Protein AF-A0A935LR48-F1 (afdb_monomer)

Foldseek 3Di:
DDWDQPPADPDDDDDDAQSSQWTKDKDKDKDKDFDDDPPDPCCVQPVDHPVRNRVVRMWMKMKMKIKIKTWGQDPPVRFKIKMKIKMKMKMWIQWWWDWDADPVVQAIDIDIDGHIDIAIWMKIKMKMKGKDKDKAADDDDPDGIDIDIDIDMDMDMDIDRPVPVQWDWDQGGPVRDTDTDGRDDDPPPHPYPPGPPDD

Solvent-accessible surface area (backbone atoms only — not comparable to full-atom values): 11683 Å² total; per-residue (Å²): 129,61,71,44,40,88,64,42,64,94,79,77,87,78,82,84,55,52,69,35,41,34,33,42,35,55,45,77,48,76,50,75,46,68,60,82,68,85,90,60,61,38,44,82,76,70,75,31,51,65,67,57,48,46,64,74,58,46,42,47,38,36,42,40,36,38,44,34,41,33,52,44,67,51,41,85,91,64,43,34,35,44,34,46,34,38,36,44,30,38,39,37,28,45,44,32,46,45,77,50,76,39,82,92,72,58,43,60,48,73,44,82,44,77,47,87,43,78,46,52,43,48,37,38,36,40,35,40,39,36,67,49,78,48,74,50,69,46,88,90,52,98,57,62,64,51,76,50,77,47,68,59,72,49,77,49,76,49,67,67,81,70,49,65,86,43,50,43,79,40,60,72,45,84,88,65,48,67,46,80,43,70,28,75,60,69,82,84,60,73,68,69,82,81,72,80,79,83,126

pLDDT: mean 85.52, std 11.2, range [35.03, 97.75]

Structure (mmCIF, N/CA/C/O backbone):
data_AF-A0A935LR48-F1
#
_entry.id   AF-A0A935LR48-F1
#
loop_
_atom_site.group_PDB
_atom_site.id
_atom_site.type_symbol
_atom_site.label_atom_id
_atom_site.label_alt_id
_atom_site.label_comp_id
_atom_site.label_asym_id
_atom_site.label_entity_id
_atom_site.label_seq_id
_atom_site.pdbx_PDB_ins_code
_atom_site.Cartn_x
_atom_site.Cartn_y
_atom_site.Cartn_z
_atom_site.occupancy
_atom_site.B_iso_or_equiv
_atom_site.auth_seq_id
_atom_site.auth_comp_id
_atom_site.auth_asym_id
_atom_site.auth_atom_id
_atom_site.pdbx_PDB_model_num
ATOM 1 N N . MET A 1 1 ? 9.706 -1.745 10.072 1.00 59.06 1 MET A N 1
ATOM 2 C CA . MET A 1 1 ? 8.310 -1.277 10.206 1.00 59.06 1 MET A CA 1
ATOM 3 C C . MET A 1 1 ? 8.196 -0.506 11.500 1.00 59.06 1 MET A C 1
ATOM 5 O O . MET A 1 1 ? 8.445 -1.101 12.538 1.00 59.06 1 MET A O 1
ATOM 9 N N . ASN A 1 2 ? 7.883 0.787 11.453 1.00 81.81 2 ASN A N 1
ATOM 10 C CA . ASN A 1 2 ? 7.587 1.551 12.661 1.00 81.81 2 ASN A CA 1
ATOM 11 C C . ASN A 1 2 ? 6.239 2.249 12.463 1.00 81.81 2 ASN A C 1
ATOM 13 O O . ASN A 1 2 ? 6.052 2.937 11.459 1.00 81.81 2 ASN A O 1
ATOM 17 N N . THR A 1 3 ? 5.294 2.007 13.369 1.00 91.56 3 THR A N 1
ATOM 18 C CA . THR A 1 3 ? 3.980 2.658 13.362 1.00 91.56 3 THR A CA 1
ATOM 19 C C . THR A 1 3 ? 4.051 3.859 14.287 1.00 91.56 3 THR A C 1
ATOM 21 O O . THR A 1 3 ? 4.427 3.729 15.450 1.00 91.56 3 THR A O 1
ATOM 24 N N . ILE A 1 4 ? 3.687 5.026 13.774 1.00 93.81 4 ILE A N 1
ATOM 25 C CA . ILE A 1 4 ? 3.664 6.280 14.517 1.00 93.81 4 ILE A CA 1
ATOM 26 C C . ILE A 1 4 ? 2.227 6.547 14.957 1.00 93.81 4 ILE A C 1
ATOM 28 O O . ILE A 1 4 ? 1.295 6.404 14.168 1.00 93.81 4 ILE A O 1
ATOM 32 N N . TYR A 1 5 ? 2.057 6.966 16.209 1.00 94.75 5 TYR A N 1
ATOM 33 C CA . TYR A 1 5 ? 0.779 7.413 16.757 1.00 94.75 5 TYR A CA 1
ATOM 34 C C . TYR A 1 5 ? 0.832 8.932 16.951 1.00 94.75 5 TYR A C 1
ATOM 36 O O . TYR A 1 5 ? 1.202 9.392 18.031 1.00 94.75 5 TYR A O 1
ATOM 44 N N . PRO A 1 6 ? 0.529 9.739 15.916 1.00 92.31 6 PRO A N 1
ATOM 45 C CA . PRO A 1 6 ? 0.842 11.171 15.896 1.00 92.31 6 PRO A CA 1
ATOM 46 C C . PRO A 1 6 ? 0.156 11.975 17.004 1.00 92.31 6 PRO A C 1
ATOM 48 O O . PRO A 1 6 ? 0.660 13.019 17.405 1.00 92.31 6 PRO A O 1
ATOM 51 N N . PHE A 1 7 ? -0.979 11.494 17.512 1.00 93.50 7 PHE A N 1
ATOM 52 C CA . PHE A 1 7 ? -1.726 12.161 18.576 1.00 93.50 7 PHE A CA 1
ATOM 53 C C . PHE A 1 7 ? -1.488 11.551 19.959 1.00 93.50 7 PHE A C 1
ATOM 55 O O . PHE A 1 7 ? -1.992 12.078 20.950 1.00 93.50 7 PHE A O 1
ATOM 62 N N . GLN A 1 8 ? -0.745 10.444 20.053 1.00 92.00 8 GLN A N 1
ATOM 63 C CA . GLN A 1 8 ? -0.457 9.822 21.335 1.00 92.00 8 GLN A CA 1
ATOM 64 C C . GLN A 1 8 ? 0.562 10.664 22.104 1.00 92.00 8 GLN A C 1
ATOM 66 O O . GLN A 1 8 ? 1.673 10.917 21.640 1.00 92.00 8 GLN A O 1
ATOM 71 N N . LYS A 1 9 ? 0.194 11.068 23.320 1.00 90.50 9 LYS A N 1
ATOM 72 C CA . LYS A 1 9 ? 1.107 11.766 24.227 1.00 90.50 9 LYS A CA 1
ATOM 73 C C . LYS A 1 9 ? 2.262 10.852 24.642 1.00 90.50 9 LYS A C 1
ATOM 75 O O . LYS A 1 9 ? 2.060 9.655 24.851 1.00 90.50 9 LYS A O 1
ATOM 80 N N . LYS A 1 10 ? 3.453 11.438 24.804 1.00 86.25 10 LYS A N 1
ATOM 81 C CA . LYS A 1 10 ? 4.656 10.737 25.286 1.00 86.25 10 LYS A CA 1
ATOM 82 C C . LYS A 1 10 ? 4.467 10.217 26.713 1.00 86.25 10 LYS A C 1
ATOM 84 O O . LYS A 1 10 ? 4.704 9.046 26.968 1.00 86.25 10 LYS A O 1
ATOM 89 N N . GLU A 1 11 ? 3.947 11.080 27.583 1.00 84.38 11 GLU A N 1
ATOM 90 C CA . GLU A 1 11 ? 3.506 10.743 28.934 1.00 84.38 11 GLU A CA 1
ATOM 91 C C . GLU A 1 11 ? 1.976 10.806 28.964 1.00 84.38 11 GLU A C 1
ATOM 93 O O . GLU A 1 11 ? 1.374 11.831 28.626 1.00 84.38 11 GLU A O 1
ATOM 98 N N . SER A 1 12 ? 1.330 9.697 29.316 1.00 80.81 12 SER A N 1
ATOM 99 C CA . SER A 1 12 ? -0.129 9.597 29.373 1.00 80.81 12 SER A CA 1
ATOM 100 C C . SER A 1 12 ? -0.555 9.294 30.804 1.00 80.81 12 SER A C 1
ATOM 102 O O . SER A 1 12 ? -0.125 8.302 31.385 1.00 80.81 12 SER A O 1
ATOM 104 N N . VAL A 1 13 ? -1.406 10.155 31.366 1.00 77.94 13 VAL A N 1
ATOM 105 C CA . VAL A 1 13 ? -2.093 9.918 32.639 1.00 77.94 13 VAL A CA 1
ATOM 106 C C . VAL A 1 13 ? -3.577 9.742 32.325 1.00 77.94 13 VAL A C 1
ATOM 108 O O . VAL A 1 13 ? -4.193 10.634 31.739 1.00 77.94 13 VAL A O 1
ATOM 111 N N . GLY A 1 14 ? -4.145 8.592 32.694 1.00 82.38 14 GLY A N 1
ATOM 112 C CA . GLY A 1 14 ? -5.547 8.244 32.436 1.00 82.38 14 GLY A CA 1
ATOM 113 C C . GLY A 1 14 ? -5.766 7.362 31.200 1.00 82.38 14 GLY A C 1
ATOM 114 O O . GLY A 1 14 ? -4.835 6.766 30.660 1.00 82.38 14 GLY A O 1
ATOM 115 N N . SER A 1 15 ? -7.025 7.227 30.774 1.00 82.56 15 SER A N 1
ATOM 116 C CA . SER A 1 15 ? -7.391 6.426 29.603 1.00 82.56 15 SER A CA 1
ATOM 117 C C . SER A 1 15 ? -7.050 7.150 28.298 1.00 82.56 15 SER A C 1
ATOM 119 O O . SER A 1 15 ? -7.291 8.349 28.143 1.00 82.56 15 SER A O 1
ATOM 121 N N . LYS A 1 16 ? -6.502 6.403 27.334 1.00 85.31 16 LYS A N 1
ATOM 122 C CA . LYS A 1 16 ? -6.211 6.925 25.996 1.00 85.31 16 LYS A CA 1
ATOM 123 C C . LYS A 1 16 ? -7.500 7.307 25.280 1.00 85.31 16 LYS A C 1
ATOM 125 O O . LYS A 1 16 ? -8.483 6.564 25.310 1.00 85.31 16 LYS A O 1
ATOM 130 N N . LYS A 1 17 ? -7.483 8.447 24.597 1.00 90.00 17 LYS A N 1
ATOM 131 C CA . LYS A 1 17 ? -8.603 8.864 23.743 1.00 90.00 17 LYS A CA 1
ATOM 132 C C . LYS A 1 17 ? -8.534 8.127 22.407 1.00 90.00 17 LYS A C 1
ATOM 134 O O . LYS A 1 17 ? -7.457 7.762 21.949 1.00 90.00 17 LYS A O 1
ATOM 139 N N . TRP A 1 18 ? -9.681 7.942 21.755 1.00 88.12 18 TRP A N 1
ATOM 140 C CA . TRP A 1 18 ? -9.776 7.158 20.516 1.00 88.12 18 TRP A CA 1
ATOM 141 C C . TRP A 1 18 ? -8.820 7.655 19.419 1.00 88.12 18 TRP A C 1
ATOM 143 O O . TRP A 1 18 ? -8.167 6.854 18.761 1.00 88.12 18 TRP A O 1
ATOM 153 N N . TYR A 1 19 ? -8.660 8.973 19.271 1.00 90.50 19 TYR A N 1
ATOM 154 C CA . TYR A 1 19 ? -7.771 9.562 18.268 1.00 90.50 19 TYR A CA 1
ATOM 155 C C . TYR A 1 19 ? -6.280 9.348 18.581 1.00 90.50 19 TYR A C 1
ATOM 157 O O . TYR A 1 19 ? -5.454 9.381 17.676 1.00 90.50 19 TYR A O 1
ATOM 165 N N . GLU A 1 20 ? -5.919 9.079 19.839 1.00 92.00 20 GLU A N 1
ATOM 166 C CA . GLU A 1 20 ? -4.546 8.743 20.245 1.00 92.00 20 GLU A CA 1
ATOM 167 C C . GLU A 1 20 ? -4.162 7.316 19.817 1.00 92.00 20 GLU A C 1
ATOM 169 O O . GLU A 1 20 ? -2.992 6.953 19.869 1.00 92.00 20 GLU A O 1
ATOM 174 N N . GLN A 1 21 ? -5.134 6.512 19.368 1.00 91.88 21 GLN A N 1
ATOM 175 C CA . GLN A 1 21 ? -4.929 5.166 18.824 1.00 91.88 21 GLN A CA 1
ATOM 176 C C . GLN A 1 21 ? -4.889 5.138 17.289 1.00 91.88 21 GLN A C 1
ATOM 178 O O . GLN A 1 21 ? -4.898 4.060 16.694 1.00 91.88 21 GLN A O 1
ATOM 183 N N . LEU A 1 22 ? -4.855 6.306 16.640 1.00 95.00 22 LEU A N 1
ATOM 184 C CA . LEU A 1 22 ? -4.629 6.407 15.204 1.00 95.00 22 LEU A CA 1
ATOM 185 C C . LEU A 1 22 ? -3.166 6.064 14.916 1.00 95.00 22 LEU A C 1
ATOM 187 O O . LEU A 1 22 ? -2.269 6.816 15.282 1.00 95.00 22 LEU A O 1
ATOM 191 N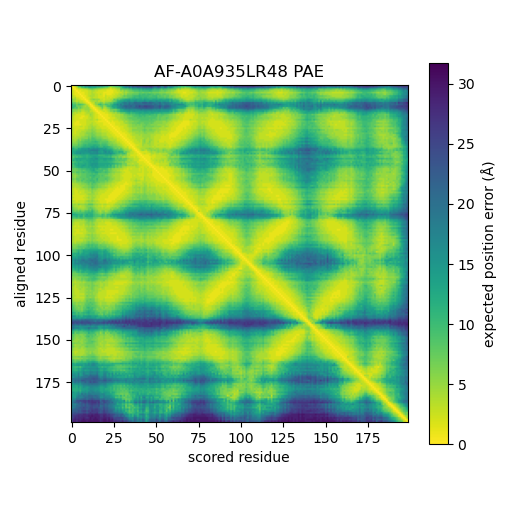 N . GLY A 1 23 ? -2.932 4.917 14.291 1.00 96.00 23 GLY A N 1
ATOM 192 C CA . GLY A 1 23 ? -1.616 4.455 13.872 1.00 96.00 23 GLY A CA 1
ATOM 193 C C . GLY A 1 23 ? -1.387 4.730 12.391 1.00 96.00 23 GLY A C 1
ATOM 194 O O . GLY A 1 23 ? -2.233 4.401 11.560 1.00 96.00 23 GLY A O 1
ATOM 195 N N . ILE A 1 24 ? -0.231 5.299 12.064 1.00 96.44 24 ILE A N 1
ATOM 196 C CA . ILE A 1 24 ? 0.244 5.516 10.696 1.00 96.44 24 ILE A CA 1
ATOM 197 C C . ILE A 1 24 ? 1.564 4.771 10.539 1.00 96.44 24 ILE A C 1
ATOM 199 O O . ILE A 1 24 ? 2.545 5.071 11.217 1.00 96.44 24 ILE A O 1
ATOM 203 N N . GLY A 1 25 ? 1.589 3.782 9.656 1.00 96.06 25 GLY A N 1
ATOM 204 C CA . GLY A 1 25 ? 2.807 3.082 9.274 1.00 96.06 25 GLY A CA 1
ATOM 205 C C . GLY A 1 25 ? 3.354 3.582 7.943 1.00 96.06 25 GLY A C 1
ATOM 206 O O . GLY A 1 25 ? 2.643 4.176 7.135 1.00 96.06 25 GLY A O 1
ATOM 207 N N . TYR A 1 26 ? 4.617 3.261 7.684 1.00 95.81 26 TYR A N 1
ATOM 208 C CA . TYR A 1 26 ? 5.210 3.346 6.355 1.00 95.81 26 TYR A CA 1
ATOM 209 C C . TYR A 1 26 ? 6.057 2.104 6.081 1.00 95.81 26 TYR A C 1
ATOM 211 O O . TYR A 1 26 ? 6.866 1.683 6.913 1.00 95.81 26 TYR A O 1
ATOM 219 N N . ASN A 1 27 ? 5.860 1.530 4.899 1.00 94.88 27 ASN A N 1
ATOM 220 C CA . ASN A 1 27 ? 6.595 0.390 4.376 1.00 94.88 27 ASN A CA 1
ATOM 221 C C . ASN A 1 27 ? 7.159 0.764 3.015 1.00 94.88 27 ASN A C 1
ATOM 223 O O . ASN A 1 27 ? 6.396 1.034 2.091 1.00 94.88 27 ASN A O 1
ATOM 227 N N . 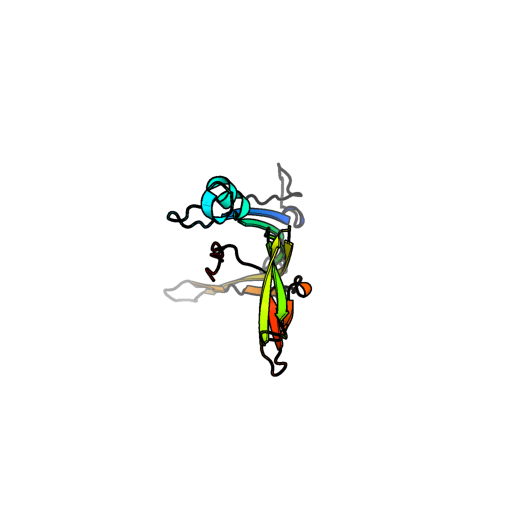GLY A 1 28 ? 8.481 0.772 2.902 1.00 95.38 28 GLY A N 1
ATOM 228 C CA . GLY A 1 28 ? 9.189 0.993 1.651 1.00 95.38 28 GLY A CA 1
ATOM 229 C C . GLY A 1 28 ? 10.074 -0.205 1.330 1.00 95.38 28 GLY A C 1
ATOM 230 O O . GLY A 1 28 ? 10.705 -0.753 2.232 1.00 95.38 28 GLY A O 1
ATOM 231 N N . SER A 1 29 ? 10.152 -0.591 0.062 1.00 95.31 29 SER A N 1
ATOM 232 C CA . SER A 1 29 ? 11.148 -1.544 -0.433 1.00 95.31 29 SER A CA 1
ATOM 233 C C . SER A 1 29 ? 11.650 -1.102 -1.798 1.00 95.31 29 SER A C 1
ATOM 235 O O . SER A 1 29 ? 10.834 -0.753 -2.645 1.00 95.31 29 SER A O 1
ATOM 237 N N . LEU A 1 30 ? 12.959 -1.170 -2.022 1.00 95.00 30 LEU A N 1
ATOM 238 C CA . LEU A 1 30 ? 13.591 -0.945 -3.320 1.00 95.00 30 LEU A CA 1
ATOM 239 C C . LEU A 1 30 ? 14.193 -2.270 -3.792 1.00 95.00 30 LEU A C 1
ATOM 241 O O . LEU A 1 30 ? 14.910 -2.914 -3.026 1.00 95.00 30 LEU A O 1
ATOM 245 N N . GLN A 1 31 ? 13.915 -2.674 -5.026 1.00 93.00 31 GLN A N 1
ATOM 246 C CA . GLN A 1 31 ? 14.536 -3.843 -5.645 1.00 93.00 31 GLN A CA 1
ATOM 247 C C . GLN A 1 31 ? 15.211 -3.426 -6.940 1.00 93.00 31 GLN A C 1
ATOM 249 O O . GLN A 1 31 ? 14.675 -2.621 -7.697 1.00 93.00 31 GLN A O 1
ATOM 254 N N . ASN A 1 32 ? 16.368 -4.018 -7.201 1.00 91.81 32 ASN A N 1
ATOM 255 C CA . ASN A 1 32 ? 17.108 -3.841 -8.438 1.00 91.81 32 ASN A CA 1
ATOM 256 C C . ASN A 1 32 ? 17.378 -5.213 -9.054 1.00 91.81 32 ASN A C 1
ATOM 258 O O . ASN A 1 32 ? 17.645 -6.169 -8.327 1.00 91.81 32 ASN A O 1
ATOM 262 N N . SER A 1 33 ? 17.323 -5.305 -10.377 1.00 89.56 33 SER A N 1
ATOM 263 C CA . SER A 1 33 ? 17.583 -6.534 -11.123 1.00 89.56 33 SER A CA 1
ATOM 264 C C . SER A 1 33 ? 18.339 -6.224 -12.404 1.00 89.56 33 SER A C 1
ATOM 266 O O . SER A 1 33 ? 18.106 -5.203 -13.045 1.00 89.56 33 SER A O 1
ATOM 268 N N . THR A 1 34 ? 19.237 -7.114 -12.797 1.00 88.00 34 THR A N 1
ATOM 269 C CA . THR A 1 34 ? 19.934 -7.055 -14.079 1.00 88.00 34 THR A CA 1
ATOM 270 C C . THR A 1 34 ? 20.082 -8.471 -14.618 1.00 88.00 34 THR A C 1
ATOM 272 O O . THR A 1 34 ? 20.056 -9.446 -13.865 1.00 88.00 34 THR A O 1
ATOM 275 N N . SER A 1 35 ? 20.191 -8.605 -15.931 1.00 84.25 35 SER A N 1
ATOM 276 C CA . SER A 1 35 ? 20.411 -9.885 -16.596 1.00 84.25 35 SER A CA 1
ATOM 277 C C . SER A 1 35 ? 21.416 -9.671 -17.712 1.00 84.25 35 SER A C 1
ATOM 279 O O . SER A 1 35 ? 21.291 -8.726 -18.486 1.00 84.25 35 SER A O 1
ATOM 281 N N . PHE A 1 36 ? 22.418 -10.539 -17.777 1.00 83.94 36 PHE A N 1
ATOM 282 C CA . PHE A 1 36 ? 23.428 -10.533 -18.824 1.00 83.94 36 PHE A CA 1
ATOM 283 C C . PHE A 1 36 ? 23.879 -11.971 -19.091 1.00 83.94 36 PHE A C 1
ATOM 285 O O . PHE A 1 36 ? 23.837 -12.828 -18.211 1.00 83.94 36 PHE A O 1
ATOM 292 N N . VAL A 1 37 ? 24.294 -12.230 -20.323 1.00 84.94 37 VAL A N 1
ATOM 293 C CA . VAL A 1 37 ? 24.935 -13.478 -20.747 1.00 84.94 37 VAL A CA 1
ATOM 294 C C . VAL A 1 37 ? 26.449 -13.302 -20.661 1.00 84.94 37 VAL A C 1
ATOM 296 O O . VAL A 1 37 ? 26.985 -12.367 -21.255 1.00 84.94 37 VAL A O 1
ATOM 299 N N . ASP A 1 38 ? 27.129 -14.192 -19.944 1.00 81.88 38 ASP A N 1
ATOM 300 C CA . ASP A 1 38 ? 28.576 -14.107 -19.687 1.00 81.88 38 ASP A CA 1
ATOM 301 C C . ASP A 1 38 ? 29.424 -14.333 -20.956 1.00 81.88 38 ASP A C 1
ATOM 303 O O . ASP A 1 38 ? 30.417 -13.657 -21.198 1.00 81.88 38 ASP A O 1
ATOM 307 N N . THR A 1 39 ? 28.976 -15.220 -21.850 1.00 84.19 39 THR A N 1
ATOM 308 C CA . THR A 1 39 ? 29.712 -15.585 -23.077 1.00 84.19 39 THR A CA 1
ATOM 309 C C . THR A 1 39 ? 29.680 -14.506 -24.173 1.00 84.19 39 THR A C 1
ATOM 311 O O . THR A 1 39 ? 30.399 -14.615 -25.165 1.00 84.19 39 THR A O 1
ATOM 314 N N . LEU A 1 40 ? 28.849 -13.464 -24.049 1.00 83.38 40 LEU A N 1
ATOM 315 C CA . LEU A 1 40 ? 28.700 -12.450 -25.098 1.00 83.38 40 LEU A CA 1
ATOM 316 C C . LEU A 1 40 ? 29.779 -11.365 -25.021 1.00 83.38 40 LEU A C 1
ATOM 318 O O . LEU A 1 40 ? 29.989 -10.725 -23.992 1.00 83.38 40 LEU A O 1
ATOM 322 N N . ASN A 1 41 ? 30.393 -11.062 -26.167 1.00 84.75 41 ASN A N 1
ATOM 323 C CA . ASN A 1 41 ? 31.272 -9.905 -26.303 1.00 84.75 41 ASN A CA 1
ATOM 324 C C . ASN A 1 41 ? 30.455 -8.636 -26.601 1.00 84.75 41 ASN A C 1
ATOM 326 O O . ASN A 1 41 ? 30.313 -8.216 -27.752 1.00 84.75 41 ASN A O 1
ATOM 330 N N . TYR A 1 42 ? 29.935 -8.001 -25.549 1.00 83.12 42 TYR A N 1
ATOM 331 C CA . TYR A 1 42 ? 29.117 -6.784 -25.654 1.00 83.12 42 TYR A CA 1
ATOM 332 C C . TYR A 1 42 ? 29.813 -5.634 -26.386 1.00 83.12 42 TYR A C 1
ATOM 334 O O . TYR A 1 42 ? 29.150 -4.854 -27.073 1.00 83.12 42 TYR A O 1
ATOM 342 N N . LYS A 1 43 ? 31.146 -5.544 -26.290 1.00 85.94 43 LYS A N 1
ATOM 343 C CA . LYS A 1 43 ? 31.912 -4.495 -26.971 1.00 85.94 43 LYS A CA 1
ATOM 344 C C . LYS A 1 43 ? 31.885 -4.700 -28.479 1.00 85.94 43 LYS A C 1
ATOM 346 O O . LYS A 1 43 ? 31.716 -3.733 -29.210 1.00 85.94 43 LYS A O 1
ATOM 351 N N . SER A 1 44 ? 32.009 -5.948 -28.925 1.00 85.56 44 SER A N 1
ATOM 352 C CA . SER A 1 44 ? 31.943 -6.297 -30.343 1.00 85.56 44 SER A CA 1
ATOM 353 C C . SER A 1 44 ? 30.534 -6.159 -30.921 1.00 85.56 44 SER A C 1
ATOM 355 O O . SER A 1 44 ? 30.402 -5.752 -32.068 1.00 85.56 44 SER A O 1
ATOM 357 N N . ILE A 1 45 ? 29.495 -6.511 -30.157 1.00 82.88 45 ILE A N 1
ATOM 358 C CA . ILE A 1 45 ? 28.110 -6.566 -30.660 1.00 82.88 45 ILE A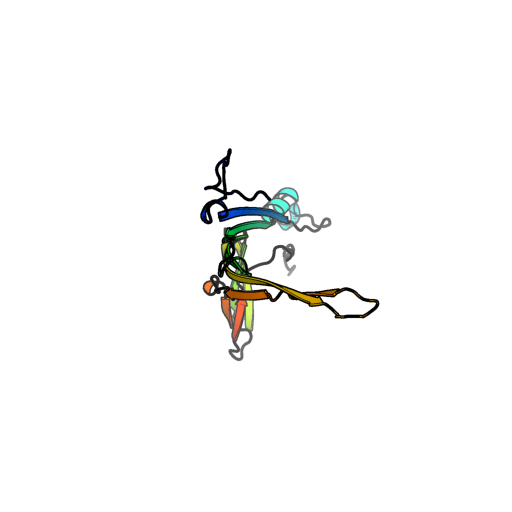 CA 1
ATOM 359 C C . ILE A 1 45 ? 27.422 -5.197 -30.570 1.00 82.88 45 ILE A C 1
ATOM 361 O O . ILE A 1 45 ? 26.745 -4.777 -31.501 1.00 82.88 45 ILE A O 1
ATOM 365 N N . TYR A 1 46 ? 27.600 -4.491 -29.452 1.00 81.94 46 TYR A N 1
ATOM 366 C CA . TYR A 1 46 ? 26.859 -3.264 -29.136 1.00 81.94 46 TYR A CA 1
ATOM 367 C C . TYR A 1 46 ? 27.746 -2.018 -29.046 1.00 81.94 46 TYR A C 1
ATOM 369 O O . TYR A 1 46 ? 27.242 -0.938 -28.739 1.00 81.94 46 TYR A O 1
ATOM 377 N N . GLY A 1 47 ? 29.065 -2.147 -29.231 1.00 86.25 47 GLY A N 1
ATOM 378 C CA . GLY A 1 47 ? 30.010 -1.042 -29.026 1.00 86.25 47 GLY A CA 1
ATOM 379 C C . GLY A 1 47 ? 30.140 -0.602 -27.562 1.00 86.25 47 GLY A C 1
ATOM 380 O O . GLY A 1 47 ? 30.691 0.461 -27.285 1.00 86.25 47 GLY A O 1
ATOM 381 N N . LYS A 1 48 ? 29.628 -1.395 -26.609 1.00 85.25 48 LYS A N 1
ATOM 382 C CA . LYS A 1 48 ? 29.548 -1.060 -25.178 1.00 85.25 48 LYS A CA 1
ATOM 383 C C . LYS A 1 48 ? 30.303 -2.076 -24.333 1.00 85.25 48 LYS A C 1
ATOM 385 O O . LYS A 1 48 ? 30.269 -3.267 -24.617 1.00 85.25 48 LYS A O 1
ATOM 390 N N . SER A 1 49 ? 30.970 -1.633 -23.268 1.00 89.06 49 SER A N 1
ATOM 391 C CA . SER A 1 49 ? 31.541 -2.574 -22.297 1.00 89.06 49 SER A CA 1
ATOM 392 C C . SER A 1 49 ? 30.431 -3.374 -21.605 1.00 89.06 49 SER A C 1
ATOM 394 O O . SER A 1 49 ? 29.290 -2.915 -21.513 1.00 89.06 49 SER A O 1
ATOM 396 N N . THR A 1 50 ? 30.766 -4.549 -21.068 1.00 86.56 50 THR A N 1
ATOM 397 C CA . THR A 1 50 ? 29.830 -5.368 -20.280 1.00 86.56 50 THR A CA 1
ATOM 398 C C . THR A 1 50 ? 29.210 -4.565 -19.134 1.00 86.56 50 THR A C 1
ATOM 400 O O . THR A 1 50 ? 28.003 -4.613 -18.929 1.00 86.56 50 TH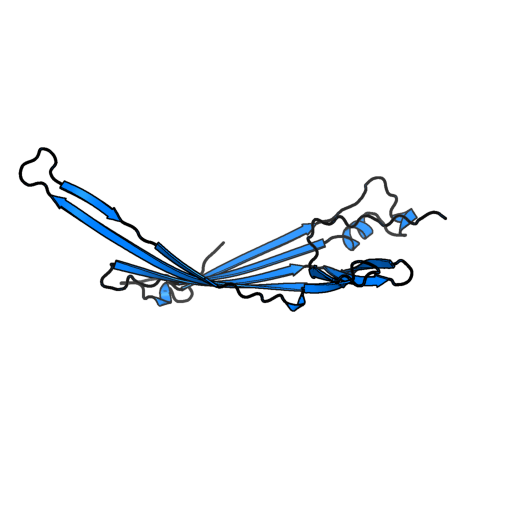R A O 1
ATOM 403 N N . PHE A 1 51 ? 30.007 -3.744 -18.441 1.00 88.44 51 PHE A N 1
ATOM 404 C CA . PHE A 1 51 ? 29.513 -2.865 -17.379 1.00 88.44 51 PHE A CA 1
ATOM 405 C C . PHE A 1 51 ? 28.492 -1.838 -17.889 1.00 88.44 51 PHE A C 1
ATOM 407 O O . PHE A 1 51 ? 27.434 -1.678 -17.287 1.00 88.44 51 PHE A O 1
ATOM 414 N N . GLN A 1 52 ? 28.767 -1.185 -19.024 1.00 88.38 52 GLN A N 1
ATOM 415 C CA . GLN A 1 52 ? 27.830 -0.224 -19.608 1.00 88.38 52 GLN A CA 1
ATOM 416 C C . GLN A 1 52 ? 26.514 -0.903 -20.010 1.00 88.38 52 GLN A C 1
ATOM 418 O O . GLN A 1 52 ? 25.446 -0.340 -19.794 1.00 88.38 52 GLN A O 1
ATOM 423 N N . HIS A 1 53 ? 26.578 -2.130 -20.538 1.00 86.62 53 HIS A N 1
ATOM 424 C CA . HIS A 1 53 ? 25.382 -2.916 -20.831 1.00 86.62 53 HIS A CA 1
ATOM 425 C C . HIS A 1 53 ? 24.584 -3.234 -19.560 1.00 86.62 53 HIS A C 1
ATOM 427 O O . HIS A 1 53 ? 23.385 -2.984 -19.537 1.00 86.62 53 HIS A O 1
ATOM 433 N N . ILE A 1 54 ? 25.246 -3.706 -18.497 1.00 88.56 54 ILE A N 1
ATOM 434 C CA . ILE A 1 54 ? 24.611 -4.018 -17.206 1.00 88.56 54 ILE A CA 1
ATOM 435 C C . ILE A 1 54 ? 23.881 -2.797 -16.640 1.00 88.56 54 ILE A C 1
ATOM 437 O O . ILE A 1 54 ? 22.742 -2.924 -16.199 1.00 88.56 54 ILE A O 1
ATOM 441 N N . VAL A 1 55 ? 24.510 -1.618 -16.669 1.00 88.75 55 VAL A N 1
ATOM 442 C CA . VAL A 1 55 ? 23.897 -0.368 -16.189 1.00 88.75 55 VAL A CA 1
ATOM 443 C C . VAL A 1 55 ? 22.726 0.057 -17.084 1.00 88.75 55 VAL A C 1
ATOM 445 O O . VAL A 1 55 ? 21.682 0.463 -16.578 1.00 88.75 55 VAL A O 1
ATOM 448 N N . ASP A 1 56 ? 22.846 -0.086 -18.407 1.00 85.88 56 ASP A N 1
ATOM 449 C CA . ASP A 1 56 ? 21.794 0.288 -19.361 1.00 85.88 56 ASP A CA 1
ATOM 450 C C . ASP A 1 56 ? 20.562 -0.645 -19.315 1.00 85.88 56 ASP A C 1
ATOM 452 O O . ASP A 1 56 ? 19.451 -0.223 -19.691 1.00 85.88 56 ASP A O 1
ATOM 456 N N . THR A 1 57 ? 20.750 -1.906 -18.904 1.00 86.00 57 THR A N 1
ATOM 457 C CA . THR A 1 57 ? 19.705 -2.941 -18.788 1.00 86.00 57 THR A CA 1
ATOM 458 C C . THR A 1 57 ? 19.217 -3.176 -17.361 1.00 86.00 57 THR A C 1
ATOM 460 O O . THR A 1 57 ? 18.191 -3.835 -17.196 1.00 86.00 57 THR A O 1
ATOM 463 N N . MET A 1 58 ? 19.875 -2.600 -16.349 1.00 88.69 58 MET A N 1
ATOM 464 C CA . MET A 1 58 ? 19.412 -2.617 -14.962 1.00 88.69 58 MET A CA 1
ATOM 465 C C . MET A 1 58 ? 17.972 -2.091 -14.872 1.00 88.69 58 MET A C 1
ATOM 467 O O . MET A 1 58 ? 17.617 -1.081 -15.484 1.00 88.69 58 MET A O 1
ATOM 471 N N . GLN A 1 59 ? 17.146 -2.818 -14.128 1.00 90.50 59 GLN A N 1
ATOM 472 C CA . GLN A 1 59 ? 15.749 -2.514 -13.834 1.00 90.50 59 GLN A CA 1
ATOM 473 C C . GLN A 1 59 ? 15.608 -2.256 -12.339 1.00 90.50 59 GLN A C 1
ATOM 475 O O . GLN A 1 59 ? 16.279 -2.910 -11.533 1.00 90.50 59 GLN A O 1
ATOM 480 N N . TRP A 1 60 ? 14.707 -1.353 -11.957 1.00 91.44 60 TRP A N 1
ATOM 481 C CA . TRP A 1 60 ? 14.437 -1.075 -10.548 1.00 91.44 60 TRP A CA 1
ATOM 482 C C . TRP A 1 60 ? 12.946 -0.901 -10.264 1.00 91.44 60 TRP A C 1
ATOM 484 O O . TRP A 1 60 ? 12.183 -0.390 -11.086 1.00 91.44 60 TRP A O 1
ATOM 494 N N . ASN A 1 61 ? 12.523 -1.340 -9.076 1.00 93.25 61 ASN A N 1
ATOM 495 C CA . ASN A 1 61 ? 11.210 -1.037 -8.518 1.00 93.25 61 ASN A CA 1
ATOM 496 C C . ASN A 1 61 ? 11.354 -0.413 -7.139 1.00 93.25 61 ASN A C 1
ATOM 498 O O . ASN A 1 61 ? 12.260 -0.762 -6.385 1.00 93.25 61 ASN A O 1
ATOM 502 N N . ALA A 1 62 ? 10.424 0.469 -6.795 1.00 95.12 62 ALA A N 1
ATOM 503 C CA . ALA A 1 62 ? 10.212 0.900 -5.425 1.00 95.12 62 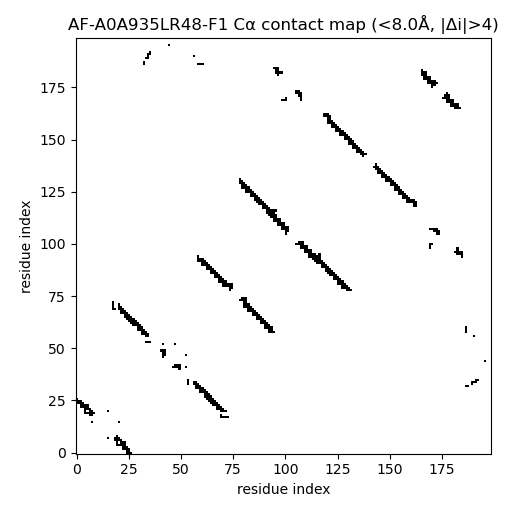ALA A CA 1
ATOM 504 C C . ALA A 1 62 ? 8.741 0.695 -5.056 1.00 95.12 62 ALA A C 1
ATOM 506 O O . ALA A 1 62 ? 7.852 1.203 -5.729 1.00 95.12 62 ALA A O 1
ATOM 507 N N . SER A 1 63 ? 8.468 -0.055 -3.994 1.00 95.50 63 SER A N 1
ATOM 508 C CA . SER A 1 63 ? 7.122 -0.221 -3.443 1.00 95.50 63 SER A CA 1
ATOM 509 C C . SER A 1 63 ? 7.007 0.583 -2.159 1.00 95.50 63 SER A C 1
ATOM 511 O O . SER A 1 63 ? 7.810 0.418 -1.243 1.00 95.50 63 SER A O 1
ATOM 513 N N . HIS A 1 64 ? 5.978 1.416 -2.083 1.00 96.06 64 HIS A N 1
ATOM 514 C CA . HIS A 1 64 ? 5.621 2.251 -0.946 1.00 96.06 64 HIS A CA 1
ATOM 515 C C . HIS A 1 64 ? 4.230 1.851 -0.457 1.00 96.06 64 HIS A C 1
ATOM 517 O O . HIS A 1 64 ? 3.324 1.657 -1.262 1.00 96.06 64 HIS A O 1
ATOM 523 N N . ASN A 1 65 ? 4.025 1.757 0.851 1.00 96.81 65 ASN A N 1
ATOM 524 C CA . ASN A 1 65 ? 2.717 1.502 1.440 1.00 96.81 65 ASN A CA 1
ATOM 525 C C . ASN A 1 65 ? 2.571 2.234 2.775 1.00 96.81 65 ASN A C 1
ATOM 527 O O . ASN A 1 65 ? 3.391 2.063 3.677 1.00 96.81 65 ASN A O 1
ATOM 531 N N . ILE A 1 66 ? 1.501 3.011 2.898 1.00 97.00 66 ILE A N 1
ATOM 532 C CA . ILE A 1 66 ? 1.138 3.809 4.066 1.00 97.00 66 ILE A CA 1
ATOM 533 C C . ILE A 1 66 ? -0.161 3.222 4.636 1.00 97.00 66 ILE A C 1
ATOM 535 O O . ILE A 1 66 ? -1.254 3.610 4.210 1.00 97.00 66 ILE A O 1
ATOM 539 N N . PRO A 1 67 ? -0.078 2.227 5.537 1.00 96.56 67 PRO A N 1
ATOM 540 C CA . PRO A 1 67 ? -1.238 1.754 6.273 1.00 96.56 67 PRO A CA 1
ATOM 541 C C . PRO A 1 67 ? -1.600 2.743 7.386 1.00 96.56 67 PRO A C 1
ATOM 543 O O . PRO A 1 67 ? -0.755 3.136 8.189 1.00 96.56 67 PRO A O 1
ATOM 546 N N . ILE A 1 68 ? -2.874 3.100 7.454 1.00 96.88 68 ILE A N 1
ATOM 547 C CA . ILE A 1 68 ? -3.491 3.887 8.514 1.00 96.88 68 ILE A CA 1
ATOM 548 C C . ILE A 1 68 ? -4.532 2.994 9.179 1.00 96.88 68 ILE A C 1
ATOM 550 O O . ILE A 1 68 ? -5.429 2.463 8.526 1.00 96.88 68 ILE A O 1
ATOM 554 N N . SER A 1 69 ? -4.423 2.820 10.487 1.00 94.94 69 SER A N 1
ATOM 555 C CA . SER A 1 69 ? -5.342 1.992 11.264 1.00 94.94 69 SER A CA 1
ATOM 556 C C . SER A 1 69 ? -5.780 2.735 12.508 1.00 94.94 69 SER A C 1
ATOM 558 O O . SER A 1 69 ? -4.962 3.373 13.165 1.00 94.94 69 SER A O 1
ATOM 560 N N . LEU A 1 70 ? -7.048 2.608 12.867 1.00 94.38 70 LEU A N 1
ATOM 561 C CA . LEU A 1 70 ? -7.594 3.175 14.087 1.00 94.38 70 LEU A CA 1
ATOM 562 C C . LEU A 1 70 ? -8.259 2.053 14.878 1.00 94.38 70 LEU A C 1
ATOM 564 O O . LEU A 1 70 ? -9.080 1.322 14.336 1.00 94.38 70 LEU A O 1
ATOM 568 N N . SER A 1 71 ? -7.911 1.919 16.154 1.00 87.69 71 SER A N 1
ATOM 569 C CA . SER A 1 71 ? -8.621 1.031 17.077 1.00 87.69 71 SER A CA 1
ATOM 570 C C . SER A 1 71 ? -9.522 1.890 17.946 1.00 87.69 71 SER A C 1
ATOM 572 O O . SER A 1 71 ? -9.018 2.630 18.787 1.00 87.69 71 SER A O 1
ATOM 574 N N . LEU A 1 72 ? -10.838 1.822 17.747 1.00 90.38 72 LEU A N 1
ATOM 575 C CA . LEU A 1 72 ? -11.762 2.567 18.595 1.00 90.38 72 LEU A CA 1
ATOM 576 C C . LEU A 1 72 ? -11.928 1.859 19.949 1.00 90.38 72 LEU A C 1
ATOM 578 O O . LEU A 1 72 ? -11.873 0.624 20.010 1.00 90.38 72 LEU A O 1
ATOM 582 N N . PRO A 1 73 ? -12.165 2.616 21.036 1.00 86.25 73 PRO A N 1
ATOM 583 C CA . PRO A 1 73 ? -12.603 2.043 22.296 1.00 86.25 73 PRO A CA 1
ATOM 584 C C . PRO A 1 73 ? -13.835 1.153 22.088 1.00 86.25 73 PRO A C 1
ATOM 586 O O . PRO A 1 73 ? -14.662 1.455 21.221 1.00 86.25 73 PRO A O 1
ATOM 589 N N . PRO A 1 74 ? -13.987 0.082 22.883 1.00 86.88 74 PRO A N 1
ATOM 590 C CA . PRO A 1 74 ? -15.170 -0.757 22.817 1.00 86.88 74 PRO A CA 1
ATOM 591 C C . PRO A 1 74 ? -16.460 0.066 22.966 1.00 86.88 74 PRO A C 1
ATOM 593 O O . PRO A 1 74 ? -16.639 0.794 23.943 1.00 86.88 74 PRO A O 1
ATOM 596 N N . ILE A 1 75 ? -17.370 -0.069 22.009 1.00 84.56 75 ILE A N 1
ATOM 597 C CA . ILE A 1 75 ? -18.722 0.489 22.057 1.00 84.56 75 ILE A CA 1
ATOM 598 C C . ILE A 1 75 ? -19.695 -0.540 22.652 1.00 84.56 75 ILE A C 1
ATOM 600 O O . ILE A 1 75 ? -19.322 -1.685 22.926 1.00 84.56 75 ILE A O 1
ATOM 604 N N . LEU A 1 76 ? -20.951 -0.131 22.872 1.00 82.00 76 LEU A N 1
ATOM 605 C CA . LEU A 1 76 ? -22.004 -0.985 23.443 1.00 82.00 76 LEU A CA 1
ATOM 606 C C . LEU A 1 76 ? -21.597 -1.592 24.801 1.00 82.00 76 LEU A C 1
ATOM 608 O O . LEU A 1 76 ? -21.701 -2.795 25.023 1.00 82.00 76 LEU A O 1
ATOM 612 N N . GLY A 1 77 ? -21.077 -0.751 25.701 1.00 79.69 77 GLY A N 1
ATOM 613 C CA . GLY A 1 77 ? -20.751 -1.151 27.073 1.00 79.69 77 GLY A CA 1
ATOM 614 C C . GLY A 1 77 ? -19.561 -2.107 27.203 1.00 79.69 77 GLY A C 1
ATOM 615 O O . GLY A 1 77 ? -19.513 -2.877 28.156 1.00 79.69 77 GLY A O 1
ATOM 616 N N . GLY A 1 78 ? -18.612 -2.090 26.261 1.00 79.31 78 GLY A N 1
ATOM 617 C CA . GLY A 1 78 ? -17.444 -2.979 26.305 1.00 79.31 78 GLY A CA 1
ATOM 618 C C . GLY A 1 78 ? -17.533 -4.188 25.377 1.00 79.31 78 GLY A C 1
ATOM 619 O O . GLY A 1 78 ? -16.556 -4.921 25.240 1.00 79.31 78 GLY A O 1
ATOM 620 N N . ALA A 1 79 ? -18.687 -4.406 24.744 1.00 83.62 79 ALA A N 1
ATOM 621 C CA . ALA A 1 79 ? -18.956 -5.636 24.017 1.00 83.62 79 ALA A CA 1
ATOM 622 C C . ALA A 1 79 ? -18.352 -5.655 22.611 1.00 83.62 79 ALA A C 1
ATOM 624 O O . ALA A 1 79 ? -17.945 -6.723 22.160 1.00 83.62 79 ALA A O 1
ATOM 625 N N . VAL A 1 80 ? -18.301 -4.521 21.903 1.00 89.75 80 VAL A N 1
ATOM 626 C CA . VAL A 1 80 ? -17.933 -4.493 20.478 1.00 89.75 80 VAL A CA 1
ATOM 627 C C . VAL A 1 80 ? -16.772 -3.544 20.239 1.00 89.75 80 VAL A C 1
ATOM 629 O O . VAL A 1 80 ? -16.863 -2.363 20.548 1.00 89.75 80 VAL A O 1
ATOM 632 N N . THR A 1 81 ? -15.694 -4.033 19.637 1.00 92.00 81 THR A N 1
ATOM 633 C CA . THR A 1 81 ? -14.607 -3.196 19.125 1.00 92.00 81 THR A CA 1
ATOM 634 C C . THR A 1 81 ? -14.790 -2.954 17.639 1.00 92.00 81 THR A C 1
ATOM 636 O O . THR A 1 81 ? -15.183 -3.853 16.892 1.00 92.00 81 THR A O 1
ATOM 639 N N . VAL A 1 82 ? -14.506 -1.723 17.221 1.00 94.12 82 VAL A N 1
ATOM 640 C CA . VAL A 1 82 ? -14.591 -1.292 15.827 1.00 94.12 82 VAL A CA 1
ATOM 641 C C . VAL A 1 82 ? -13.233 -0.757 15.410 1.00 94.12 82 VAL A C 1
ATOM 643 O O . VAL A 1 82 ? -12.701 0.147 16.055 1.00 94.12 82 VAL A O 1
ATOM 646 N N . SER A 1 83 ? -12.686 -1.290 14.324 1.00 95.44 83 SER A N 1
ATOM 647 C CA . SER A 1 83 ? -11.366 -0.890 13.842 1.00 95.44 83 SER A CA 1
ATOM 648 C C . SER A 1 83 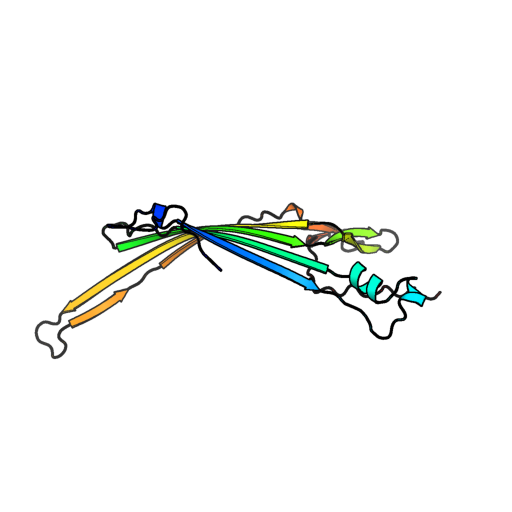? -11.408 -0.592 12.345 1.00 95.44 83 SER A C 1
ATOM 650 O O . SER A 1 83 ? -11.321 -1.524 11.532 1.00 95.44 83 SER A O 1
ATOM 652 N N . PRO A 1 84 ? -11.596 0.686 11.957 1.00 96.88 84 PRO A N 1
ATOM 653 C CA . PRO A 1 84 ? -11.427 1.114 10.579 1.00 96.88 84 PRO A CA 1
ATOM 654 C C . PRO A 1 84 ? -9.946 1.165 10.191 1.00 96.88 84 PRO A C 1
ATOM 656 O O . PRO A 1 84 ? -9.054 1.415 11.005 1.00 96.88 84 PRO A O 1
ATOM 659 N N . SER A 1 85 ? -9.689 0.951 8.909 1.00 97.12 85 SER A N 1
ATOM 660 C CA . SER A 1 85 ? -8.359 0.989 8.318 1.00 97.12 85 SER A CA 1
ATOM 661 C C . SER A 1 85 ? -8.418 1.503 6.886 1.00 97.12 85 SER A C 1
ATOM 663 O O . SER A 1 85 ? -9.398 1.294 6.173 1.00 97.12 85 SER A O 1
ATOM 665 N N . VAL A 1 86 ? -7.360 2.183 6.466 1.00 97.69 86 VAL A N 1
ATOM 666 C CA . VAL A 1 86 ? -7.126 2.595 5.084 1.00 97.69 86 VAL A CA 1
ATOM 667 C C . VAL A 1 86 ? -5.669 2.306 4.769 1.00 97.69 86 VAL A C 1
ATOM 669 O O . VAL A 1 86 ? -4.795 2.554 5.588 1.00 97.69 86 VAL A O 1
ATOM 672 N N . SER A 1 87 ? -5.376 1.792 3.587 1.00 97.38 87 SER A N 1
ATOM 673 C CA . SER A 1 87 ? -4.005 1.633 3.110 1.00 97.38 87 SER A CA 1
ATOM 674 C C . SER A 1 87 ? -3.889 2.256 1.732 1.00 97.38 87 SER A C 1
ATOM 676 O O . SER A 1 87 ? -4.716 1.995 0.858 1.00 97.38 87 SER A O 1
ATOM 678 N N . TYR A 1 88 ? -2.863 3.087 1.557 1.00 97.19 88 TYR A N 1
ATOM 679 C CA . TYR A 1 88 ? -2.490 3.663 0.272 1.00 97.19 88 TYR A CA 1
ATOM 680 C C . TYR A 1 88 ? -1.077 3.221 -0.093 1.00 97.19 88 TYR A C 1
ATOM 682 O O . TYR A 1 88 ? -0.138 3.420 0.677 1.00 97.19 88 TYR A O 1
ATOM 690 N N . GLY A 1 89 ? -0.924 2.617 -1.266 1.00 96.75 89 GLY A N 1
ATOM 691 C CA . GLY A 1 89 ? 0.347 2.119 -1.764 1.00 96.75 89 GLY A CA 1
ATOM 692 C C . GLY A 1 89 ? 0.665 2.605 -3.169 1.00 96.75 89 GLY A C 1
ATOM 693 O O . GLY A 1 89 ? -0.228 2.887 -3.965 1.00 96.75 89 GLY A O 1
ATOM 694 N N . MET A 1 90 ? 1.953 2.682 -3.477 1.00 95.50 90 MET A N 1
ATOM 695 C CA . MET A 1 90 ? 2.479 3.051 -4.784 1.00 95.50 90 MET A CA 1
ATOM 696 C C . MET A 1 90 ? 3.590 2.084 -5.175 1.00 95.50 90 MET A C 1
ATOM 698 O O . MET A 1 90 ? 4.521 1.899 -4.400 1.00 95.50 90 MET A O 1
ATOM 702 N N . ASP A 1 91 ? 3.525 1.518 -6.375 1.00 93.69 91 ASP A N 1
ATOM 703 C CA . ASP A 1 91 ? 4.649 0.798 -6.976 1.00 93.69 91 ASP A CA 1
ATOM 704 C C . ASP A 1 91 ? 5.227 1.660 -8.096 1.00 93.69 91 ASP A C 1
ATOM 706 O O . ASP A 1 91 ? 4.533 1.985 -9.061 1.00 93.69 91 ASP A O 1
ATOM 710 N N . TRP A 1 92 ? 6.482 2.055 -7.951 1.00 94.06 92 TRP A N 1
ATOM 711 C CA . TRP A 1 92 ? 7.254 2.767 -8.956 1.00 94.06 92 TRP A CA 1
ATOM 712 C C . TRP A 1 92 ? 8.079 1.746 -9.719 1.00 94.06 92 TRP A C 1
ATOM 714 O O . TRP A 1 92 ? 8.754 0.915 -9.112 1.00 94.06 92 TRP A O 1
ATOM 724 N N . VAL A 1 93 ? 8.012 1.805 -11.041 1.00 91.81 93 VAL A N 1
ATOM 725 C CA . VAL A 1 93 ? 8.821 0.982 -11.941 1.00 91.81 93 VAL A CA 1
ATOM 726 C C . VAL A 1 93 ? 9.477 1.877 -12.981 1.00 91.81 93 VAL A C 1
ATOM 728 O O . VAL A 1 93 ? 8.918 2.906 -13.363 1.00 91.81 93 VAL A O 1
ATOM 731 N N . ASP A 1 94 ? 10.660 1.491 -13.436 1.00 91.56 94 ASP A N 1
ATOM 732 C CA . ASP A 1 94 ? 11.484 2.265 -14.369 1.00 91.56 94 ASP A CA 1
ATOM 733 C C . ASP A 1 94 ? 11.130 2.048 -15.846 1.00 91.56 94 ASP A C 1
ATOM 735 O O . ASP A 1 94 ? 11.702 2.694 -16.733 1.00 91.56 94 ASP A O 1
ATOM 739 N N . ARG A 1 95 ? 10.214 1.113 -16.124 1.00 88.38 95 ARG A N 1
ATOM 740 C CA . ARG A 1 95 ? 9.832 0.677 -17.469 1.00 88.38 95 ARG A CA 1
ATOM 741 C C . ARG A 1 95 ? 8.368 0.258 -17.547 1.00 88.38 95 ARG A C 1
ATOM 743 O O . ARG A 1 95 ? 7.792 -0.240 -16.581 1.00 88.38 95 ARG A O 1
ATOM 750 N N . ALA A 1 96 ? 7.777 0.405 -18.728 1.00 87.50 96 ALA A N 1
ATOM 751 C CA . ALA A 1 96 ? 6.441 -0.093 -19.045 1.00 87.50 96 ALA A CA 1
ATOM 752 C C . ALA A 1 96 ? 6.353 -0.634 -20.480 1.00 87.50 96 ALA A C 1
ATOM 754 O O . ALA A 1 96 ? 7.096 -0.204 -21.361 1.00 87.50 96 ALA A O 1
ATOM 755 N N . LEU A 1 97 ? 5.405 -1.541 -20.728 1.00 86.06 97 LEU A N 1
ATOM 756 C CA . LEU A 1 97 ? 5.161 -2.148 -22.038 1.00 86.06 97 LEU A CA 1
ATOM 757 C C . LEU A 1 97 ? 4.121 -1.364 -22.839 1.00 86.06 97 LEU A C 1
ATOM 759 O O . LEU A 1 97 ? 2.960 -1.232 -22.445 1.00 86.06 97 LEU A O 1
ATOM 763 N N . THR A 1 98 ? 4.512 -0.881 -24.010 1.00 81.50 98 THR A N 1
ATOM 764 C CA . THR A 1 98 ? 3.576 -0.308 -24.978 1.00 81.50 98 THR A CA 1
ATOM 765 C C . THR A 1 98 ? 3.332 -1.312 -26.084 1.00 81.50 98 THR A C 1
ATOM 767 O O . THR A 1 98 ? 4.274 -1.832 -26.652 1.00 81.50 98 THR A O 1
ATOM 770 N N . TYR A 1 99 ? 2.070 -1.575 -26.399 1.00 81.81 99 TYR A N 1
ATOM 771 C CA . TYR A 1 99 ? 1.695 -2.504 -27.462 1.00 81.81 99 TYR A CA 1
ATOM 772 C C . TYR A 1 99 ? 1.294 -1.754 -28.730 1.00 81.81 99 TYR A C 1
ATOM 774 O O . TYR A 1 99 ? 0.576 -0.748 -28.641 1.00 81.81 99 TYR A O 1
ATOM 782 N N . GLY A 1 100 ? 1.712 -2.274 -29.879 1.00 79.31 100 GLY A N 1
ATOM 783 C CA . GLY A 1 100 ? 1.314 -1.832 -31.212 1.00 79.31 100 GLY A CA 1
ATOM 784 C C . GLY A 1 100 ? 0.855 -3.013 -32.067 1.00 79.31 100 GLY A C 1
ATOM 785 O O . GLY A 1 100 ? 1.096 -4.171 -31.726 1.00 79.31 100 GLY A O 1
ATOM 786 N N . TRP A 1 101 ? 0.152 -2.715 -33.157 1.00 80.75 101 TRP A N 1
ATOM 787 C CA . TRP A 1 101 ? -0.247 -3.706 -34.154 1.00 80.75 101 TRP A CA 1
ATOM 788 C C . TRP A 1 101 ? 0.571 -3.481 -35.420 1.00 80.75 101 TRP A C 1
ATOM 790 O O . TRP A 1 101 ? 0.565 -2.371 -35.953 1.00 80.75 101 TRP A O 1
ATOM 800 N N . ASP A 1 102 ? 1.272 -4.513 -35.883 1.00 80.56 102 ASP A N 1
ATOM 801 C CA . ASP A 1 102 ? 1.967 -4.498 -37.164 1.00 80.56 102 ASP A CA 1
ATOM 802 C C . ASP A 1 102 ? 1.094 -5.202 -38.208 1.00 80.56 102 ASP A C 1
ATOM 804 O O . ASP A 1 102 ? 0.979 -6.428 -38.229 1.00 80.56 102 ASP A O 1
ATOM 808 N N . ALA A 1 103 ? 0.474 -4.406 -39.080 1.00 77.69 103 ALA A N 1
ATOM 809 C CA . ALA A 1 103 ? -0.393 -4.914 -40.137 1.00 77.69 103 ALA A CA 1
ATOM 810 C C . ALA A 1 103 ? 0.372 -5.677 -41.233 1.00 77.69 103 ALA A C 1
ATOM 812 O O . ALA A 1 103 ? -0.225 -6.513 -41.902 1.00 77.69 103 ALA A O 1
ATOM 813 N N . ALA A 1 104 ? 1.670 -5.415 -41.421 1.00 80.88 104 ALA A N 1
ATOM 814 C CA . ALA A 1 104 ? 2.472 -6.094 -42.439 1.00 80.88 104 ALA A CA 1
ATOM 815 C C . ALA A 1 104 ? 2.895 -7.502 -41.996 1.00 80.88 104 ALA A C 1
ATOM 817 O O . ALA A 1 104 ? 3.088 -8.380 -42.833 1.00 80.88 104 ALA A O 1
ATOM 818 N N . ARG A 1 105 ? 3.039 -7.716 -40.682 1.00 76.81 105 ARG A N 1
ATOM 819 C CA . ARG A 1 105 ? 3.458 -8.995 -40.082 1.00 76.81 105 ARG A CA 1
ATOM 820 C C . ARG A 1 105 ? 2.326 -9.766 -39.402 1.00 76.81 105 ARG A C 1
ATOM 822 O O . ARG A 1 105 ? 2.592 -10.809 -38.814 1.00 76.81 105 ARG A O 1
ATOM 829 N N . ASP A 1 106 ? 1.102 -9.241 -39.457 1.00 77.19 106 ASP A N 1
ATOM 830 C CA . ASP A 1 106 ? -0.090 -9.789 -38.794 1.00 77.19 106 ASP A CA 1
ATOM 831 C C . ASP A 1 106 ? 0.154 -10.159 -37.320 1.00 77.19 106 ASP A C 1
ATOM 833 O O . ASP A 1 106 ? -0.236 -11.219 -36.830 1.00 77.19 106 ASP A O 1
ATOM 837 N N . THR A 1 107 ? 0.887 -9.299 -36.610 1.00 75.69 107 THR A N 1
ATOM 838 C CA . THR A 1 107 ? 1.313 -9.587 -35.242 1.00 75.69 107 THR A CA 1
ATOM 839 C C . THR A 1 107 ? 1.313 -8.346 -34.367 1.00 75.69 107 THR A C 1
ATOM 841 O O . THR A 1 107 ? 1.593 -7.220 -34.789 1.00 75.69 107 THR A O 1
ATOM 844 N N . ASN A 1 108 ? 1.004 -8.561 -33.098 1.00 79.12 108 ASN A N 1
ATOM 845 C CA . ASN A 1 108 ? 1.109 -7.564 -32.050 1.00 79.12 108 ASN A CA 1
ATOM 846 C C . ASN A 1 108 ? 2.536 -7.540 -31.503 1.00 79.12 108 ASN A C 1
ATOM 848 O O . ASN A 1 108 ? 3.022 -8.523 -30.945 1.00 79.12 108 ASN A O 1
ATOM 852 N N . TYR A 1 109 ? 3.177 -6.381 -31.596 1.00 81.62 109 TYR A N 1
ATOM 853 C CA . TYR A 1 109 ? 4.490 -6.150 -31.012 1.00 81.62 109 TYR A CA 1
ATOM 854 C C . TYR A 1 109 ? 4.366 -5.352 -29.714 1.00 81.62 109 TYR A C 1
ATOM 856 O O . TYR A 1 109 ? 3.339 -4.727 -29.419 1.00 81.62 109 TYR A O 1
ATOM 864 N N . HIS A 1 110 ? 5.425 -5.390 -28.914 1.00 81.56 110 HIS A N 1
ATOM 865 C CA . HIS A 1 110 ? 5.537 -4.583 -27.714 1.00 81.56 110 HIS A CA 1
ATOM 866 C C . HIS A 1 110 ? 6.882 -3.870 -27.682 1.00 81.56 110 HIS A C 1
ATOM 868 O O . HIS A 1 110 ? 7.895 -4.405 -28.115 1.00 81.56 110 HIS A O 1
ATOM 874 N N . GLU A 1 111 ? 6.879 -2.664 -27.137 1.00 83.50 111 GLU A N 1
ATOM 875 C CA . GLU A 1 111 ? 8.061 -1.846 -26.922 1.00 83.50 111 GLU A CA 1
ATOM 876 C C . GLU A 1 111 ? 8.216 -1.571 -25.430 1.00 83.50 111 GLU A C 1
ATOM 878 O O . GLU A 1 111 ? 7.246 -1.255 -24.728 1.00 83.50 111 GLU A O 1
ATOM 883 N N . ILE A 1 112 ? 9.452 -1.655 -24.944 1.00 85.62 112 ILE A N 1
ATOM 884 C CA . ILE A 1 112 ? 9.792 -1.274 -23.577 1.00 85.62 112 ILE A CA 1
ATOM 885 C C . ILE A 1 112 ? 10.049 0.231 -23.554 1.00 85.62 112 ILE A C 1
ATOM 887 O O . ILE A 1 112 ? 11.065 0.716 -24.051 1.00 85.62 112 ILE A O 1
ATOM 891 N N . LYS A 1 113 ? 9.151 0.980 -22.919 1.00 87.69 113 LYS A N 1
ATOM 892 C CA . LYS A 1 113 ? 9.333 2.410 -22.687 1.00 87.69 113 LYS A CA 1
ATOM 893 C C . LYS A 1 113 ? 10.024 2.623 -21.344 1.00 87.69 113 LYS A C 1
ATOM 895 O O . LYS A 1 113 ? 9.455 2.287 -20.310 1.00 87.69 113 LYS A O 1
ATOM 900 N N . LYS A 1 114 ? 11.237 3.184 -21.365 1.00 88.12 114 LYS A N 1
ATOM 901 C CA . LYS A 1 114 ? 11.940 3.650 -20.158 1.00 88.12 114 LYS A CA 1
ATOM 902 C C . LYS A 1 114 ? 11.258 4.905 -19.602 1.00 88.12 114 LYS A C 1
ATOM 904 O O . LYS A 1 114 ? 10.886 5.796 -20.366 1.00 88.12 114 LYS A O 1
ATOM 909 N N . GLY A 1 115 ? 11.128 4.987 -18.285 1.00 89.81 115 GLY A N 1
ATOM 910 C CA . GLY A 1 115 ? 10.535 6.117 -17.577 1.00 89.81 115 GLY A CA 1
ATOM 911 C C . GLY A 1 115 ? 9.934 5.700 -16.240 1.00 89.81 115 GLY A C 1
ATOM 912 O O . GLY A 1 115 ? 9.693 4.528 -15.990 1.00 89.81 115 GLY A O 1
ATOM 913 N N . ILE A 1 116 ? 9.661 6.665 -15.366 1.00 90.50 116 ILE A N 1
ATOM 914 C CA . ILE A 1 116 ? 9.024 6.362 -14.082 1.00 90.50 116 ILE A CA 1
ATOM 915 C C . ILE A 1 116 ? 7.526 6.160 -14.310 1.00 90.50 116 ILE A C 1
ATOM 917 O O . ILE A 1 116 ? 6.814 7.076 -14.726 1.00 90.50 116 ILE A O 1
ATOM 921 N N . HIS A 1 117 ? 7.043 4.961 -14.007 1.00 90.81 117 HIS A N 1
ATOM 922 C CA . HIS A 1 117 ? 5.631 4.611 -14.048 1.00 90.81 117 HIS A CA 1
ATOM 923 C C . HIS A 1 117 ? 5.150 4.251 -12.644 1.00 90.81 117 HIS A C 1
ATOM 925 O O . HIS A 1 117 ? 5.768 3.441 -11.957 1.00 90.81 117 HIS A O 1
ATOM 931 N N . ILE A 1 118 ? 4.038 4.856 -12.220 1.00 91.69 118 ILE A N 1
ATOM 932 C CA . ILE A 1 118 ? 3.514 4.730 -10.856 1.00 91.69 118 ILE A CA 1
ATOM 933 C C . ILE A 1 118 ? 2.171 4.010 -10.892 1.00 91.69 118 ILE A C 1
ATOM 935 O O . ILE A 1 118 ? 1.205 4.519 -11.458 1.00 91.69 118 ILE A O 1
ATOM 939 N N . LYS A 1 119 ? 2.101 2.851 -10.243 1.00 91.19 119 LYS A N 1
ATOM 940 C CA . LYS A 1 119 ? 0.861 2.119 -9.980 1.00 91.19 119 LYS A CA 1
ATOM 941 C C . LYS A 1 119 ? 0.370 2.468 -8.582 1.00 91.19 119 LYS A C 1
ATOM 943 O O . LYS A 1 119 ? 1.120 2.309 -7.627 1.00 91.19 119 LYS A O 1
ATOM 948 N N . GLN A 1 120 ? -0.878 2.897 -8.442 1.00 93.50 120 GLN A N 1
ATOM 949 C CA . GLN A 1 120 ? -1.450 3.272 -7.144 1.00 93.50 120 GLN A CA 1
ATOM 950 C C . GLN A 1 120 ? -2.413 2.201 -6.644 1.00 93.50 120 GLN A C 1
ATOM 952 O O . GLN A 1 120 ? -3.178 1.629 -7.410 1.00 93.50 120 GLN A O 1
ATOM 957 N N . ARG A 1 121 ? -2.415 1.914 -5.351 1.00 95.25 121 ARG A N 1
ATOM 958 C CA . ARG A 1 121 ? -3.364 0.995 -4.719 1.00 95.25 121 ARG A CA 1
ATOM 959 C C . ARG A 1 121 ? -3.979 1.700 -3.530 1.00 95.25 121 ARG A C 1
ATOM 961 O O . ARG A 1 121 ? -3.260 2.302 -2.743 1.00 95.25 121 ARG A O 1
ATOM 968 N N . ALA A 1 122 ? -5.289 1.597 -3.387 1.00 96.50 122 ALA A N 1
ATOM 969 C CA . ALA A 1 122 ? -5.972 2.010 -2.175 1.00 96.50 122 ALA A CA 1
ATOM 970 C C . ALA A 1 122 ? -6.856 0.869 -1.696 1.00 96.50 122 ALA A C 1
ATOM 972 O O . ALA A 1 122 ? -7.430 0.144 -2.504 1.00 96.50 122 ALA A O 1
ATOM 973 N N . SER A 1 123 ? -6.970 0.723 -0.386 1.00 97.50 123 SER A N 1
ATOM 974 C CA . SER A 1 123 ? -7.946 -0.159 0.238 1.00 97.50 123 SER A CA 1
ATOM 975 C C . SER A 1 123 ? -8.490 0.499 1.495 1.00 97.50 123 SER A C 1
ATOM 977 O O . SER A 1 123 ? -7.785 1.250 2.168 1.00 97.50 123 SER A O 1
ATOM 979 N N . ALA A 1 124 ? -9.754 0.235 1.790 1.00 97.75 124 ALA A N 1
ATOM 980 C CA . ALA A 1 124 ? -10.413 0.618 3.022 1.00 97.75 124 ALA A CA 1
ATOM 981 C C . ALA A 1 124 ? -11.013 -0.636 3.656 1.00 97.75 124 ALA A C 1
ATOM 983 O O . ALA A 1 124 ? -11.587 -1.475 2.960 1.00 97.75 124 ALA A O 1
ATOM 984 N N . GLY A 1 125 ? -10.878 -0.761 4.967 1.00 97.50 125 GLY A N 1
ATOM 985 C CA . GLY A 1 125 ? -11.384 -1.884 5.738 1.00 97.50 125 GLY A CA 1
ATOM 986 C C . GLY A 1 125 ? -12.105 -1.400 6.985 1.00 97.50 125 GLY A C 1
ATOM 987 O O . GLY A 1 125 ? -11.703 -0.416 7.603 1.00 97.50 125 GLY A O 1
ATOM 988 N N . LEU A 1 126 ? -13.152 -2.107 7.381 1.00 96.81 126 LEU A N 1
ATOM 989 C CA . LEU A 1 126 ? -13.851 -1.905 8.641 1.00 96.81 126 LEU A CA 1
ATOM 990 C C . LEU A 1 126 ? -14.044 -3.262 9.301 1.00 96.81 126 LEU A C 1
ATOM 992 O O . LEU A 1 126 ? -14.637 -4.161 8.707 1.00 96.81 126 LEU A O 1
ATOM 996 N N . SER A 1 127 ? -13.532 -3.415 10.518 1.00 96.06 127 SER A N 1
ATOM 997 C CA . SER A 1 127 ? -13.659 -4.655 11.282 1.00 96.06 127 SER A CA 1
ATOM 998 C C . SER A 1 127 ? -14.438 -4.435 12.570 1.00 96.06 127 SER A C 1
ATOM 1000 O O . SER A 1 127 ? -14.282 -3.413 13.238 1.00 96.06 127 SER A O 1
ATOM 1002 N N . PHE A 1 128 ? -15.277 -5.410 12.899 1.00 94.62 128 PHE A N 1
ATOM 1003 C CA . PHE A 1 128 ? -16.069 -5.483 14.115 1.00 94.62 128 PHE A CA 1
ATOM 1004 C C . PHE A 1 128 ? -15.729 -6.788 14.820 1.00 94.62 128 PHE A C 1
ATOM 1006 O O . PHE A 1 128 ? -15.806 -7.859 14.216 1.00 94.62 128 PHE A O 1
ATOM 1013 N N . SER A 1 129 ? -15.385 -6.729 16.101 1.00 93.12 129 SER A N 1
ATOM 1014 C CA . SER A 1 129 ? -15.181 -7.942 16.892 1.00 93.12 129 SER A CA 1
ATOM 1015 C C . SER A 1 129 ? -15.819 -7.827 18.265 1.00 93.12 129 SER A C 1
ATOM 1017 O O . SER A 1 129 ? -15.897 -6.742 18.836 1.00 93.12 129 SER A O 1
ATOM 1019 N N . THR A 1 130 ? -16.317 -8.945 18.786 1.00 92.06 130 THR A N 1
ATOM 1020 C CA . THR A 1 130 ? -16.936 -9.008 20.114 1.00 92.06 130 THR A CA 1
ATOM 1021 C C . THR A 1 130 ? -16.447 -10.229 20.879 1.00 92.06 130 THR A C 1
ATOM 1023 O O . THR A 1 130 ? -15.933 -11.180 20.291 1.00 92.06 130 THR A O 1
ATOM 1026 N N . ALA A 1 131 ? -16.559 -10.192 22.203 1.00 89.31 131 ALA A N 1
ATOM 1027 C CA . ALA A 1 131 ? -16.254 -11.313 23.078 1.00 89.31 131 ALA A CA 1
ATOM 1028 C C . ALA A 1 131 ? -17.432 -11.530 24.028 1.00 89.31 131 ALA A C 1
ATOM 1030 O O . ALA A 1 131 ? -17.649 -10.762 24.963 1.00 89.31 131 ALA A O 1
ATOM 1031 N N . LEU A 1 132 ? -18.193 -12.590 23.774 1.00 87.44 132 LEU A N 1
ATOM 1032 C CA . LEU A 1 132 ? -19.354 -12.976 24.562 1.00 87.44 132 LEU A CA 1
ATOM 1033 C C . LEU A 1 132 ? -18.941 -14.078 25.533 1.00 87.44 132 LEU A C 1
ATOM 1035 O O . LEU A 1 132 ? -18.497 -15.149 25.116 1.00 87.44 132 LEU A O 1
ATOM 1039 N N . PHE A 1 133 ? -19.083 -13.814 26.827 1.00 89.19 133 PHE A N 1
ATOM 1040 C CA . PHE A 1 133 ? -18.795 -14.773 27.889 1.00 89.19 133 PHE A CA 1
ATOM 1041 C C . PHE A 1 133 ? -20.111 -15.311 28.440 1.00 89.19 133 PHE A C 1
ATOM 1043 O O . PHE A 1 133 ? -20.932 -14.540 28.929 1.00 89.19 133 PHE A O 1
ATOM 1050 N N . GLY A 1 134 ? -20.296 -16.627 28.422 1.00 87.94 134 GLY A N 1
ATOM 1051 C CA . GLY A 1 134 ? -21.404 -17.271 29.117 1.00 87.94 134 GLY A CA 1
ATOM 1052 C C . GLY A 1 134 ? -20.880 -18.264 30.141 1.00 87.94 134 GLY A C 1
ATOM 1053 O O . GLY A 1 134 ? -19.949 -19.021 29.881 1.00 87.94 134 GLY A O 1
ATOM 1054 N N . THR A 1 135 ? -21.438 -18.237 31.348 1.00 92.50 135 THR A N 1
ATOM 1055 C CA . THR A 1 135 ? -21.082 -19.178 32.416 1.00 92.50 135 THR A CA 1
ATOM 1056 C C . THR A 1 135 ? -22.341 -19.910 32.849 1.00 92.50 135 THR A C 1
ATOM 1058 O O . THR A 1 135 ? -23.285 -19.285 33.322 1.00 92.50 135 THR A O 1
ATOM 1061 N N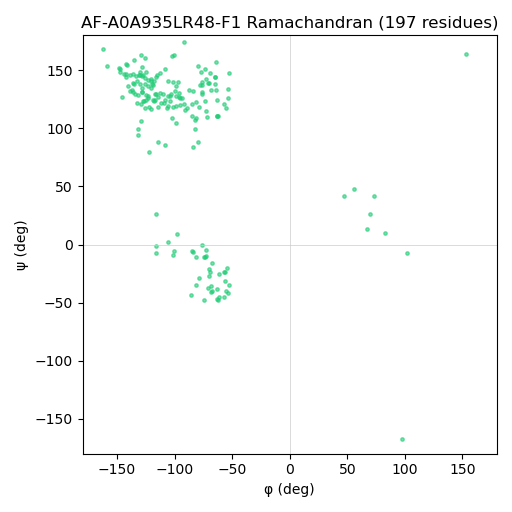 . TYR A 1 136 ? -22.353 -21.229 32.692 1.00 89.44 136 TYR A N 1
ATOM 1062 C CA . TYR A 1 136 ? -23.425 -22.089 33.170 1.00 89.44 136 TYR A CA 1
ATOM 1063 C C . TYR A 1 136 ? -22.981 -22.770 34.465 1.00 89.44 136 TYR A C 1
ATOM 1065 O O . TYR A 1 136 ? -21.991 -23.502 34.473 1.00 89.44 136 TYR A O 1
ATOM 1073 N N . GLN A 1 137 ? -23.690 -22.506 35.561 1.00 90.00 137 GLN A N 1
ATOM 1074 C CA . GLN A 1 137 ? -23.413 -23.097 36.871 1.00 90.00 137 GLN A CA 1
ATOM 1075 C C . GLN A 1 137 ? -24.354 -24.280 37.104 1.00 90.00 137 GLN A C 1
ATOM 1077 O O . GLN A 1 137 ? -25.572 -24.137 36.985 1.00 90.00 137 GLN A O 1
ATOM 1082 N N . PHE A 1 138 ? -23.805 -25.444 37.449 1.00 88.12 138 PHE A N 1
ATOM 1083 C CA . PHE A 1 138 ? -24.615 -26.628 37.728 1.00 88.12 138 PHE A CA 1
ATOM 1084 C C . PHE A 1 138 ? -24.972 -26.648 39.214 1.00 88.12 138 PHE A C 1
ATOM 1086 O O . PHE A 1 138 ? -24.098 -26.774 40.069 1.00 88.12 138 PHE A O 1
ATOM 1093 N N . LYS A 1 139 ? -26.263 -26.567 39.545 1.00 79.00 139 LYS A N 1
ATOM 1094 C CA . LYS A 1 139 ? -26.718 -26.800 40.921 1.00 79.00 139 LYS A CA 1
ATOM 1095 C C . LYS A 1 139 ? -26.625 -28.307 41.206 1.00 79.00 139 LYS A C 1
ATOM 1097 O O . LYS A 1 139 ? -27.326 -29.089 40.571 1.00 79.00 139 LYS A O 1
ATOM 1102 N N . ASN A 1 140 ? -25.751 -28.700 42.134 1.00 68.44 140 ASN A N 1
ATOM 1103 C CA . ASN A 1 140 ? -25.589 -30.063 42.673 1.00 68.44 140 ASN A CA 1
ATOM 1104 C C . ASN A 1 140 ? -24.927 -31.116 41.756 1.00 68.44 140 ASN A C 1
ATOM 1106 O O . ASN A 1 140 ? -25.349 -32.272 41.733 1.00 68.44 140 ASN A O 1
ATOM 1110 N N . LYS A 1 141 ? -23.859 -30.767 41.026 1.00 73.31 141 LYS A N 1
ATOM 1111 C CA . LYS A 1 141 ? -23.027 -31.748 40.292 1.00 73.31 141 LYS A CA 1
ATOM 1112 C C . LYS A 1 141 ? -21.542 -31.629 40.659 1.00 73.31 141 LYS A C 1
ATOM 1114 O O . LYS A 1 141 ? -21.107 -30.587 41.131 1.00 73.31 141 LYS A O 1
ATOM 1119 N N . LYS A 1 142 ? -20.749 -32.685 40.390 1.00 79.81 142 LYS A N 1
ATOM 1120 C CA . LYS A 1 142 ? -19.271 -32.692 40.548 1.00 79.81 142 LYS A CA 1
ATOM 1121 C C . LYS A 1 142 ? -18.571 -31.579 39.750 1.00 79.81 142 LYS A C 1
ATOM 1123 O O . LYS A 1 142 ? -17.462 -31.187 40.088 1.00 79.81 142 LYS A O 1
ATOM 1128 N N . VAL A 1 143 ? -19.209 -31.089 38.687 1.00 74.62 143 VAL A N 1
ATOM 1129 C CA . VAL A 1 143 ? -18.746 -29.942 37.898 1.00 74.62 143 VAL A CA 1
ATOM 1130 C C . VAL A 1 143 ? -19.443 -28.687 38.413 1.00 74.62 143 VAL A C 1
ATOM 1132 O O . VAL A 1 143 ? -20.666 -28.612 38.363 1.00 74.62 143 VAL A O 1
ATOM 1135 N N . VAL A 1 144 ? -18.662 -27.708 38.877 1.00 82.88 144 VAL A N 1
ATOM 1136 C CA . VAL A 1 144 ? -19.157 -26.469 39.508 1.00 82.88 144 VAL A CA 1
ATOM 1137 C C . VAL A 1 144 ? -19.741 -25.502 38.470 1.00 82.88 144 VAL A C 1
ATOM 1139 O O . VAL A 1 144 ? -20.856 -25.004 38.623 1.00 82.88 144 VAL A O 1
ATOM 1142 N N . ALA A 1 145 ? -19.018 -25.263 37.374 1.00 88.12 145 ALA A N 1
ATOM 1143 C CA . ALA A 1 145 ? -19.470 -24.406 36.285 1.00 88.12 145 ALA A CA 1
ATOM 1144 C C . ALA A 1 145 ? -18.722 -24.710 34.984 1.00 88.12 145 ALA A C 1
ATOM 1146 O O . ALA A 1 145 ? -17.566 -25.128 35.007 1.00 88.12 145 ALA A O 1
ATOM 1147 N N . ILE A 1 146 ? -19.363 -24.434 33.850 1.00 90.69 146 ILE A N 1
ATOM 1148 C CA . ILE A 1 146 ? -18.714 -24.372 32.537 1.00 90.69 146 ILE A CA 1
ATOM 1149 C C . ILE A 1 146 ? -18.787 -22.933 32.039 1.00 90.69 146 ILE A C 1
ATOM 1151 O O . ILE A 1 146 ? -19.867 -22.348 31.960 1.00 90.69 146 ILE A O 1
ATOM 1155 N N . ARG A 1 147 ? -17.633 -22.371 31.670 1.00 91.56 147 ARG A N 1
ATOM 1156 C CA . ARG A 1 147 ? -17.536 -21.078 30.991 1.00 91.56 147 ARG A CA 1
ATOM 1157 C C . ARG A 1 147 ? -17.246 -21.298 29.512 1.00 91.56 147 ARG A C 1
ATOM 1159 O O . ARG A 1 147 ? -16.280 -21.970 29.170 1.00 91.56 147 ARG A O 1
ATOM 1166 N N . HIS A 1 148 ? -18.054 -20.691 28.655 1.00 93.12 148 HIS A N 1
ATOM 1167 C CA . HIS A 1 148 ? -17.837 -20.621 27.216 1.00 93.12 148 HIS A CA 1
ATOM 1168 C C . HIS A 1 148 ? -17.554 -19.177 26.793 1.00 93.12 148 HIS A C 1
ATOM 1170 O O . HIS A 1 148 ? -18.059 -18.224 27.393 1.00 93.12 148 HIS A O 1
ATOM 1176 N N . VAL A 1 149 ? -16.724 -19.024 25.761 1.00 93.06 149 VAL A N 1
ATOM 1177 C CA . VAL A 1 149 ? -16.366 -17.726 25.179 1.00 93.06 149 VAL A CA 1
ATOM 1178 C C . VAL A 1 149 ? -16.579 -17.800 23.676 1.00 93.06 149 VAL A C 1
ATOM 1180 O O . VAL A 1 149 ? -15.966 -18.629 23.011 1.00 93.06 149 VAL A O 1
ATOM 1183 N N . ILE A 1 150 ? -17.431 -16.928 23.145 1.00 92.25 150 ILE A N 1
ATOM 1184 C CA . ILE A 1 150 ? -17.699 -16.815 21.710 1.00 92.25 150 ILE A CA 1
ATOM 1185 C C . ILE A 1 150 ? -17.098 -15.499 21.228 1.00 92.25 150 ILE A C 1
ATOM 1187 O O . ILE A 1 150 ? -17.336 -14.450 21.826 1.00 92.25 150 ILE A O 1
ATOM 1191 N N . ARG A 1 151 ? -16.310 -15.549 20.150 1.00 93.31 151 ARG A N 1
ATOM 1192 C CA . ARG A 1 151 ? -15.671 -14.370 19.549 1.00 93.31 151 ARG A CA 1
ATOM 1193 C C . ARG A 1 151 ? -16.076 -14.205 18.083 1.00 93.31 151 ARG A C 1
ATOM 1195 O O . ARG A 1 151 ? -15.320 -14.612 17.203 1.00 93.31 151 ARG A O 1
ATOM 1202 N N . PRO A 1 152 ? -17.267 -13.651 17.802 1.00 92.94 152 PRO A N 1
ATOM 1203 C CA . PRO A 1 152 ? -17.658 -13.290 16.447 1.00 92.94 152 PRO A CA 1
ATOM 1204 C C . PRO A 1 152 ? -16.758 -12.176 15.903 1.00 92.94 152 PRO A C 1
ATOM 1206 O O . PRO A 1 152 ? -16.376 -11.253 16.631 1.00 92.94 152 PRO A O 1
ATOM 1209 N N . ASN A 1 153 ? -16.464 -12.249 14.608 1.00 93.31 153 ASN A N 1
ATOM 1210 C CA . ASN A 1 153 ? -15.734 -11.226 13.872 1.00 93.31 153 ASN A CA 1
ATOM 1211 C C . ASN A 1 153 ? -16.423 -10.984 12.525 1.00 93.31 153 ASN A C 1
ATOM 1213 O O . ASN A 1 153 ? -16.729 -11.936 11.809 1.00 93.31 153 ASN A O 1
ATOM 1217 N N . PHE A 1 154 ? -16.655 -9.717 12.195 1.00 95.00 154 PHE A N 1
ATOM 1218 C CA . PHE A 1 154 ? -17.177 -9.286 10.906 1.00 95.00 154 PHE A CA 1
ATOM 1219 C C . PHE A 1 154 ? -16.208 -8.286 10.287 1.00 95.00 154 PHE A C 1
ATOM 1221 O O . PHE A 1 154 ? -15.729 -7.378 10.966 1.00 95.00 154 PHE A O 1
ATOM 1228 N N . SER A 1 155 ? -15.937 -8.421 8.991 1.00 95.75 155 SER A N 1
ATOM 1229 C CA . SER A 1 155 ? -15.072 -7.490 8.269 1.00 95.75 155 SER A CA 1
ATOM 1230 C C . SER A 1 155 ? -15.673 -7.103 6.924 1.00 95.75 155 SER A C 1
ATOM 1232 O O . SER A 1 155 ? -16.220 -7.938 6.206 1.00 95.75 155 SER A O 1
ATOM 1234 N N . LEU A 1 156 ? -15.574 -5.817 6.599 1.00 97.69 156 LEU A N 1
ATOM 1235 C CA . LEU A 1 156 ? -15.921 -5.242 5.308 1.00 97.69 156 LEU A CA 1
ATOM 1236 C C . LEU A 1 156 ? -14.647 -4.663 4.700 1.00 97.69 156 LEU A C 1
ATOM 1238 O O . LEU A 1 156 ? -13.949 -3.902 5.364 1.00 97.69 156 LEU A O 1
ATOM 1242 N N . ASN A 1 157 ? -14.351 -5.001 3.448 1.00 97.25 157 ASN A N 1
ATOM 1243 C CA . ASN A 1 157 ? -13.175 -4.506 2.740 1.00 97.25 157 ASN A CA 1
ATOM 1244 C C . ASN A 1 157 ? -13.587 -3.967 1.370 1.00 97.25 157 ASN A C 1
ATOM 1246 O O . ASN A 1 157 ? -14.383 -4.587 0.667 1.00 97.25 157 ASN A O 1
ATOM 1250 N N . TYR A 1 158 ? -13.019 -2.832 0.980 1.00 97.50 158 TYR A N 1
ATOM 1251 C CA . TYR A 1 158 ? -13.226 -2.201 -0.315 1.00 97.50 158 TYR A CA 1
ATOM 1252 C C . TYR A 1 158 ? -11.880 -1.822 -0.928 1.00 97.50 158 TYR A C 1
ATOM 1254 O O . TYR A 1 158 ? -11.051 -1.185 -0.285 1.00 97.50 158 TYR A O 1
ATOM 1262 N N . THR A 1 159 ? -11.650 -2.222 -2.177 1.00 96.81 159 THR A N 1
ATOM 1263 C CA . THR A 1 159 ? -10.416 -1.935 -2.921 1.00 96.81 159 THR A CA 1
ATOM 1264 C C . THR A 1 159 ? -10.796 -1.412 -4.304 1.00 96.81 159 THR A C 1
ATOM 1266 O O . THR A 1 159 ? -11.166 -2.213 -5.166 1.00 96.81 159 THR A O 1
ATOM 1269 N N . PRO A 1 160 ? -10.771 -0.088 -4.538 1.00 94.62 160 PRO A N 1
ATOM 1270 C CA . PRO A 1 160 ? -11.026 0.462 -5.862 1.00 94.62 160 PRO A CA 1
ATOM 1271 C C . PRO A 1 160 ? -9.884 0.134 -6.831 1.00 94.62 160 PRO A C 1
ATOM 1273 O O . PRO A 1 160 ? -8.710 0.107 -6.458 1.00 94.62 160 PRO A O 1
ATOM 1276 N N . ASP A 1 161 ? -10.221 -0.037 -8.109 1.00 91.12 161 ASP A N 1
ATOM 1277 C CA . ASP A 1 161 ? -9.216 -0.106 -9.170 1.00 91.12 161 ASP A CA 1
ATOM 1278 C C . ASP A 1 161 ? -8.783 1.306 -9.590 1.00 91.12 161 ASP A C 1
ATOM 1280 O O . ASP A 1 161 ? -9.468 1.980 -10.363 1.00 91.12 161 ASP A O 1
ATOM 1284 N N . LEU A 1 162 ? -7.632 1.743 -9.073 1.00 91.12 162 LEU A N 1
ATOM 1285 C CA . LEU A 1 162 ? -7.012 3.032 -9.399 1.00 91.12 162 LEU A CA 1
ATOM 1286 C C . LEU A 1 162 ? -6.157 2.998 -10.679 1.00 91.12 162 LEU A C 1
ATOM 1288 O O . LEU A 1 162 ? -5.675 4.038 -11.116 1.00 91.12 162 LEU A O 1
ATOM 1292 N N . ASN A 1 163 ? -5.953 1.827 -11.292 1.00 88.50 163 ASN A N 1
ATOM 1293 C CA . ASN A 1 163 ? -5.026 1.648 -12.416 1.00 88.50 163 ASN A CA 1
ATOM 1294 C C . ASN A 1 163 ? -5.738 1.239 -13.704 1.00 88.50 163 ASN A C 1
ATOM 1296 O O . ASN A 1 163 ? -5.126 0.626 -14.576 1.00 88.50 163 ASN A O 1
ATOM 1300 N N . ARG A 1 164 ? -7.016 1.595 -13.865 1.00 82.31 164 ARG A N 1
ATOM 1301 C CA . ARG A 1 164 ? -7.786 1.287 -15.083 1.00 82.31 164 ARG A CA 1
ATOM 1302 C C . ARG A 1 164 ? -7.087 1.751 -16.364 1.00 82.31 164 ARG A C 1
ATOM 1304 O O . ARG A 1 164 ? -7.126 1.052 -17.367 1.00 82.31 164 ARG A O 1
ATOM 1311 N N . SER A 1 165 ? -6.385 2.883 -16.312 1.00 76.81 165 SER A N 1
ATOM 1312 C CA . SER A 1 165 ? -5.610 3.434 -17.434 1.00 76.81 165 SER A CA 1
ATOM 1313 C C . SER A 1 165 ? -4.382 2.601 -17.832 1.00 76.81 165 SER A C 1
ATOM 1315 O O . SER A 1 165 ? -3.844 2.791 -18.924 1.00 76.81 165 SER A O 1
ATOM 1317 N N . PHE A 1 166 ? -3.930 1.676 -16.979 1.00 77.75 166 PHE A N 1
ATOM 1318 C CA . PHE A 1 166 ? -2.834 0.752 -17.290 1.00 77.75 166 PHE A CA 1
ATOM 1319 C C . PHE A 1 166 ? -3.284 -0.458 -18.108 1.00 77.75 166 PHE A C 1
ATOM 1321 O O . PHE A 1 166 ? -2.436 -1.181 -18.634 1.00 77.75 166 PHE A O 1
ATOM 1328 N N . TRP A 1 167 ? -4.590 -0.669 -18.253 1.00 80.50 167 TRP A N 1
ATOM 1329 C CA . TRP A 1 167 ? -5.141 -1.686 -19.135 1.00 80.50 167 TRP A CA 1
ATOM 1330 C C . TRP A 1 167 ? -5.320 -1.115 -20.538 1.00 80.50 167 TRP A C 1
ATOM 1332 O O . TRP A 1 167 ? -5.848 -0.016 -20.719 1.00 80.50 167 TRP A O 1
ATOM 1342 N N . ARG A 1 168 ? -4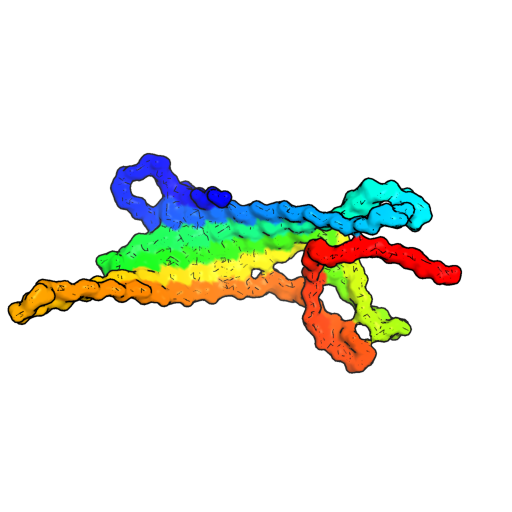.883 -1.862 -21.553 1.00 79.31 168 ARG A N 1
ATOM 1343 C CA . ARG A 1 168 ? -5.083 -1.504 -22.958 1.00 79.31 168 ARG A CA 1
ATOM 1344 C C . ARG A 1 168 ? -5.700 -2.671 -23.706 1.00 79.31 168 ARG A C 1
ATOM 1346 O O . ARG A 1 168 ? -5.198 -3.789 -23.654 1.00 79.31 168 ARG A O 1
ATOM 1353 N N . THR A 1 169 ? -6.750 -2.378 -24.460 1.00 81.69 169 THR A N 1
ATOM 1354 C CA . THR A 1 169 ? -7.353 -3.338 -25.381 1.00 81.69 169 THR A CA 1
ATOM 1355 C C . THR A 1 169 ? -6.576 -3.356 -26.693 1.00 81.69 169 THR A C 1
ATOM 1357 O O . THR A 1 169 ? -6.677 -2.420 -27.493 1.00 81.69 169 THR A O 1
ATOM 1360 N N . VAL A 1 170 ? -5.820 -4.426 -26.919 1.00 81.75 170 VAL A N 1
ATOM 1361 C CA . VAL A 1 170 ? -4.983 -4.631 -28.108 1.00 81.75 170 VAL A CA 1
ATOM 1362 C C . VAL A 1 170 ? -5.582 -5.712 -28.998 1.00 81.75 170 VAL A C 1
ATOM 1364 O O . VAL A 1 170 ? -6.281 -6.599 -28.509 1.00 81.75 170 VAL A O 1
ATOM 1367 N N . GLN A 1 171 ? -5.345 -5.618 -30.302 1.00 81.88 171 GLN A N 1
ATOM 1368 C CA . GLN A 1 171 ? -5.676 -6.680 -31.250 1.00 81.88 171 GLN A CA 1
ATOM 1369 C C . GLN A 1 171 ? -4.644 -7.806 -31.126 1.00 81.88 171 GLN A C 1
ATOM 1371 O O . GLN A 1 171 ? -3.469 -7.521 -30.907 1.00 81.88 171 GLN A O 1
ATOM 1376 N N . VAL A 1 172 ? -5.097 -9.060 -31.186 1.00 80.06 172 VAL A N 1
ATOM 1377 C CA . VAL A 1 172 ? -4.244 -10.247 -30.988 1.00 80.06 172 VAL A CA 1
ATOM 1378 C C . VAL A 1 172 ? -4.126 -11.143 -32.222 1.00 80.06 172 VAL A C 1
ATOM 1380 O O . VAL A 1 172 ? -3.377 -12.111 -32.182 1.00 80.06 172 VAL A O 1
ATOM 1383 N N . ASP A 1 173 ? -4.891 -10.866 -33.280 1.00 74.88 173 ASP A N 1
ATOM 1384 C CA . ASP A 1 173 ? -4.841 -11.580 -34.561 1.00 74.88 173 ASP A CA 1
ATOM 1385 C C . ASP A 1 173 ? -5.502 -10.774 -35.695 1.00 74.88 173 ASP A C 1
ATOM 1387 O O . ASP A 1 173 ? -6.226 -9.800 -35.447 1.00 74.88 173 ASP A O 1
ATOM 1391 N N . SER A 1 174 ? -5.298 -11.215 -36.940 1.00 75.44 174 SER A N 1
ATOM 1392 C CA . SER A 1 174 ? -5.899 -10.668 -38.169 1.00 75.44 174 SER A CA 1
ATOM 1393 C C . SER A 1 174 ? -7.423 -10.661 -38.175 1.00 75.44 174 SER A C 1
ATOM 1395 O O . SER A 1 174 ? -8.019 -9.854 -38.884 1.00 75.44 174 SER A O 1
ATOM 1397 N N . SER A 1 175 ? -8.076 -11.520 -37.383 1.00 81.12 175 SER A N 1
ATOM 1398 C CA . SER A 1 175 ? -9.544 -11.594 -37.323 1.00 81.12 175 SER A CA 1
ATOM 1399 C C . SER A 1 175 ? -10.180 -10.398 -36.603 1.00 81.12 175 SER A C 1
ATOM 1401 O O . SER A 1 175 ? -11.404 -10.285 -36.538 1.00 81.12 175 SER A O 1
ATOM 1403 N N . GLY A 1 176 ? -9.362 -9.496 -36.048 1.00 77.19 176 GLY A N 1
ATOM 1404 C CA . GLY A 1 176 ? -9.829 -8.340 -35.287 1.00 77.19 176 GLY A CA 1
ATOM 1405 C C . GLY A 1 176 ? -10.155 -8.676 -33.833 1.00 77.19 176 GLY A C 1
ATOM 1406 O O . GLY A 1 176 ? -10.715 -7.838 -33.121 1.00 77.19 176 GLY A O 1
ATOM 1407 N N . ARG A 1 177 ? -9.801 -9.877 -33.351 1.00 82.19 177 ARG A N 1
ATOM 1408 C CA . ARG A 1 177 ? -10.014 -10.261 -31.953 1.00 82.19 177 ARG A CA 1
ATOM 1409 C C . ARG A 1 177 ? -9.173 -9.369 -31.049 1.00 82.19 177 ARG A C 1
ATOM 1411 O O . ARG A 1 177 ? -7.981 -9.162 -31.278 1.00 82.19 177 ARG A O 1
ATOM 1418 N N . ARG A 1 178 ? -9.788 -8.852 -29.983 1.00 84.44 178 ARG A N 1
ATOM 1419 C CA . ARG A 1 178 ? -9.135 -7.942 -29.035 1.00 84.44 178 ARG A CA 1
ATOM 1420 C C . ARG A 1 178 ? -9.047 -8.548 -27.639 1.00 84.44 178 ARG A C 1
ATOM 1422 O O . ARG A 1 178 ? -9.968 -9.232 -27.198 1.00 84.44 178 ARG A O 1
ATOM 1429 N N . ARG A 1 179 ? -7.958 -8.273 -26.921 1.00 82.69 179 ARG A N 1
ATOM 1430 C CA . ARG A 1 179 ? -7.770 -8.644 -25.509 1.00 82.69 179 ARG A CA 1
ATOM 1431 C C . ARG A 1 179 ? -7.304 -7.446 -24.693 1.00 82.69 179 ARG A C 1
ATOM 1433 O O . ARG A 1 179 ? -6.559 -6.604 -25.187 1.00 82.69 179 ARG A O 1
ATOM 1440 N N . SER A 1 180 ? -7.745 -7.381 -23.439 1.00 82.69 180 SER A N 1
ATOM 1441 C CA . SER A 1 180 ? -7.229 -6.415 -22.468 1.00 82.69 180 SER A CA 1
ATOM 1442 C C . SER A 1 180 ? -5.917 -6.940 -21.891 1.00 82.69 180 SER A C 1
ATOM 1444 O O . SER A 1 180 ? -5.878 -8.053 -21.368 1.00 82.69 180 SER A O 1
ATOM 1446 N N . ILE A 1 181 ? -4.847 -6.160 -22.017 1.00 81.88 181 ILE A N 1
ATOM 1447 C CA . ILE A 1 181 ? -3.509 -6.504 -21.527 1.00 81.88 181 ILE A CA 1
ATOM 1448 C C . ILE A 1 181 ? -2.987 -5.359 -20.656 1.00 81.88 181 ILE A C 1
ATOM 1450 O O . ILE A 1 181 ? -3.295 -4.187 -20.891 1.00 81.88 181 ILE A O 1
ATOM 1454 N N . THR A 1 182 ? -2.212 -5.702 -19.627 1.00 81.00 182 THR A N 1
ATOM 1455 C CA . THR A 1 182 ? -1.565 -4.724 -18.750 1.00 81.00 182 THR A CA 1
ATOM 1456 C C . THR A 1 182 ? -0.327 -4.122 -19.411 1.00 81.00 182 THR A C 1
ATOM 1458 O O . THR A 1 182 ? 0.496 -4.829 -19.982 1.00 81.00 182 THR A O 1
ATOM 1461 N N . ARG A 1 183 ? -0.161 -2.805 -19.285 1.00 79.44 183 ARG A N 1
ATOM 1462 C CA . ARG A 1 183 ? 1.079 -2.083 -19.620 1.00 79.44 183 ARG A CA 1
ATOM 1463 C C . ARG A 1 183 ? 2.203 -2.344 -18.604 1.00 79.44 183 ARG A C 1
ATOM 1465 O O . ARG A 1 183 ? 3.339 -1.921 -18.804 1.00 79.44 183 ARG A O 1
ATOM 1472 N N . TRP A 1 184 ? 1.893 -2.993 -17.486 1.00 75.19 184 TRP A N 1
ATOM 1473 C CA . TRP A 1 184 ? 2.843 -3.216 -16.404 1.00 75.19 184 TRP A CA 1
ATOM 1474 C C . TRP A 1 184 ? 3.835 -4.334 -16.736 1.00 75.19 184 TRP A C 1
ATOM 1476 O O . TRP A 1 184 ? 3.429 -5.434 -17.108 1.00 75.19 184 TRP A O 1
ATOM 1486 N N . MET A 1 185 ? 5.125 -4.053 -16.556 1.00 70.69 185 MET A N 1
ATOM 1487 C CA . MET A 1 185 ? 6.205 -5.014 -16.765 1.00 70.69 185 MET A CA 1
ATOM 1488 C C . MET A 1 185 ? 6.757 -5.474 -15.408 1.00 70.69 185 MET A C 1
ATOM 1490 O O . MET A 1 185 ? 7.242 -4.634 -14.649 1.00 70.69 185 MET A O 1
ATOM 1494 N N . PRO A 1 186 ? 6.699 -6.774 -15.065 1.00 63.88 186 PRO A N 1
ATOM 1495 C CA . PRO A 1 186 ? 7.397 -7.284 -13.895 1.00 63.88 186 PRO A CA 1
ATOM 1496 C C . PRO A 1 186 ? 8.908 -7.330 -14.156 1.00 63.88 186 PRO A C 1
ATOM 1498 O O . PRO A 1 186 ? 9.354 -7.745 -15.228 1.00 63.88 186 PRO A O 1
ATOM 1501 N N . ILE A 1 187 ? 9.690 -7.006 -13.124 1.00 57.88 187 ILE A N 1
ATOM 1502 C CA . ILE A 1 187 ? 11.167 -7.041 -13.118 1.00 57.88 187 ILE A CA 1
ATOM 1503 C C . ILE A 1 187 ? 11.774 -8.390 -13.518 1.00 57.88 187 ILE A C 1
ATOM 1505 O O . ILE A 1 187 ? 12.932 -8.462 -13.916 1.00 57.88 187 ILE A O 1
ATOM 1509 N N . GLN A 1 188 ? 11.003 -9.473 -13.423 1.00 55.78 188 GLN A N 1
ATOM 1510 C CA . GLN A 1 188 ? 11.471 -10.822 -13.735 1.00 55.78 188 GLN A CA 1
ATOM 1511 C C . GLN A 1 188 ? 11.584 -11.112 -15.233 1.00 55.78 188 GLN A C 1
ATOM 1513 O O . GLN A 1 188 ? 11.969 -12.219 -15.586 1.00 55.78 188 GLN A O 1
ATOM 1518 N N . THR A 1 189 ? 11.257 -10.164 -16.113 1.00 60.97 189 THR A N 1
ATOM 1519 C CA . THR A 1 189 ? 11.419 -10.375 -17.555 1.00 60.97 189 THR A CA 1
ATOM 1520 C C . THR A 1 189 ? 12.883 -10.105 -17.923 1.00 60.97 189 THR A C 1
ATOM 1522 O O . THR A 1 189 ? 13.299 -8.940 -17.866 1.00 60.97 189 THR A O 1
ATOM 1525 N N . PRO A 1 190 ? 13.687 -11.131 -18.269 1.00 59.78 190 PRO A N 1
ATOM 1526 C CA . PRO A 1 190 ? 15.076 -10.922 -18.651 1.00 59.78 190 PRO A CA 1
ATOM 1527 C C . PRO A 1 190 ? 15.093 -10.082 -19.925 1.00 59.78 190 PRO A C 1
ATOM 1529 O O . PRO A 1 190 ? 14.468 -10.451 -20.920 1.00 59.78 190 PRO A O 1
ATOM 1532 N N . ILE A 1 191 ? 15.795 -8.949 -19.904 1.00 63.06 191 ILE A N 1
ATOM 1533 C CA . ILE A 1 191 ? 16.074 -8.206 -21.134 1.00 63.06 191 ILE A CA 1
ATOM 1534 C C . ILE A 1 191 ? 17.231 -8.943 -21.787 1.00 63.06 191 ILE A C 1
ATOM 1536 O O . ILE A 1 191 ? 18.395 -8.683 -21.481 1.00 63.06 191 ILE A O 1
ATOM 1540 N N . LEU A 1 192 ? 16.901 -9.936 -22.609 1.00 64.38 192 LEU A N 1
ATOM 1541 C CA . LEU A 1 192 ? 17.922 -10.623 -23.373 1.00 64.38 192 LEU A CA 1
ATOM 1542 C C . LEU A 1 192 ? 18.461 -9.669 -24.446 1.00 64.38 192 LEU A C 1
ATOM 1544 O O . LEU A 1 192 ? 17.684 -8.928 -25.052 1.00 64.38 192 LEU A O 1
ATOM 1548 N N . PRO A 1 193 ? 19.779 -9.669 -24.679 1.00 59.09 193 PRO A N 1
ATOM 1549 C CA . PRO A 1 193 ? 20.350 -9.003 -25.835 1.00 59.09 193 PRO A CA 1
ATOM 1550 C C . PRO A 1 193 ? 19.684 -9.545 -27.106 1.00 59.09 193 PRO A C 1
ATOM 1552 O O . PRO A 1 193 ? 19.780 -10.739 -27.391 1.00 59.09 193 PRO A O 1
ATOM 1555 N N . GLU A 1 194 ? 18.994 -8.685 -27.863 1.00 59.03 194 GLU A N 1
ATOM 1556 C CA . GLU A 1 194 ? 18.569 -9.030 -29.220 1.00 59.03 194 GLU A CA 1
ATOM 1557 C C . GLU A 1 194 ? 19.841 -9.248 -30.038 1.00 59.03 194 GLU A C 1
ATOM 1559 O O . GLU A 1 194 ? 20.637 -8.321 -30.240 1.00 59.03 194 GLU A O 1
ATOM 1564 N N . LEU A 1 195 ? 20.093 -10.500 -30.418 1.00 53.56 195 LEU A N 1
ATOM 1565 C CA . LEU A 1 195 ? 21.218 -10.826 -31.279 1.00 53.56 195 LEU A CA 1
ATOM 1566 C C . LEU A 1 195 ? 20.926 -10.239 -32.663 1.00 53.56 195 LEU A C 1
ATOM 1568 O O . LEU A 1 195 ? 19.813 -10.426 -33.164 1.00 53.56 195 LEU A O 1
ATOM 1572 N N . PRO A 1 196 ? 21.885 -9.542 -33.297 1.00 44.03 196 PRO A N 1
ATOM 1573 C CA . PRO A 1 196 ? 21.717 -9.150 -34.684 1.00 44.03 196 PRO A CA 1
ATOM 1574 C C . PRO A 1 196 ? 21.484 -10.420 -35.502 1.00 44.03 196 PRO A C 1
ATOM 1576 O O . PRO A 1 196 ? 22.299 -11.344 -35.475 1.00 44.03 196 PRO A O 1
ATOM 1579 N N . ILE A 1 197 ? 20.343 -10.481 -36.187 1.00 43.28 197 ILE A N 1
ATOM 1580 C CA . ILE A 1 197 ? 20.066 -11.544 -37.148 1.00 43.28 197 ILE A CA 1
ATOM 1581 C C . ILE A 1 197 ? 21.134 -11.401 -38.230 1.00 43.28 197 ILE A C 1
ATOM 1583 O O . ILE A 1 197 ? 21.162 -10.404 -38.951 1.00 43.28 197 ILE A O 1
ATOM 1587 N N . SER A 1 198 ? 22.049 -12.362 -38.294 1.00 38.41 198 SER A N 1
ATOM 1588 C CA . SER A 1 198 ? 22.973 -12.497 -39.412 1.00 38.41 198 SER A CA 1
ATOM 1589 C C . SER A 1 198 ? 22.149 -12.785 -40.669 1.00 38.41 198 SER A C 1
ATOM 1591 O O . SER A 1 198 ? 21.531 -13.850 -40.752 1.00 38.41 198 SER A O 1
ATOM 1593 N N . LEU A 1 199 ? 22.096 -11.821 -41.591 1.00 35.03 199 LEU A N 1
ATOM 1594 C CA . LEU A 1 199 ? 21.713 -12.053 -42.987 1.00 35.03 199 LEU A CA 1
ATOM 1595 C C . LEU A 1 199 ? 22.856 -12.747 -43.731 1.00 35.03 199 LEU A C 1
ATOM 1597 O O . LEU A 1 199 ? 24.025 -12.401 -43.443 1.00 35.03 199 LEU A O 1
#

Sequence (199 aa):
MNTIYPFQKKESVGSKKWYEQLGIGYNGSLQNSTSFVDTLNY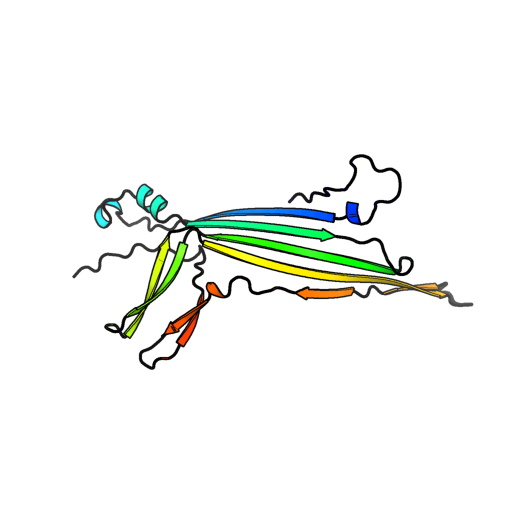KSIYGKSTFQHIVDTMQWNASHNIPISLSLPPILGGAVTVSPSVSYGMDWVDRALTYGWDAARDTNYHEIKKGIHIKQRASAGLSFSTALFGTYQFKNKKVVAIRHVIRPNFSLNYTPDLNRSFWRTVQVDSSGRRRSITRWMPIQTPILPELPISL

Mean predicted aligned error: 9.5 Å

Radius of gyration: 28.26 Å; Cα contacts (8 Å, |Δi|>4): 381; chains: 1; bounding box: 59×45×86 Å

Nearest PDB structures (foldseek):
  8p98-assembly1_A  TM=4.125E-01  e=2.292E+00  Bacteroides thetaiotaomicron VPI-5482
  5nec-assembly1_A  TM=3.723E-01  e=1.340E+00  Pseudomonas aeruginosa 39016
  3slo-assembly1_A  TM=4.069E-01  e=4.366E+00  Escherichia coli O157:H7
  8aa4-assembly1_B  TM=2.925E-01  e=7.882E+00  Bacteroides thetaiotaomicron VPI-5482

Secondary structure (DSSP, 8-state):
-EEE-TT--SS--SPPPGGGGEEEEEEEEEEEE----TT--HHHHHSS-HHHHHHHH-EEEEEEEEEEEE-PPPBTTTTEEEEEEEEEEEEEEEEEEEEEEETTTTEEEEEEEEEEEEEEEEEEEEEEEE-EEEEEEPTTSS--EEEEEE--EEEEEE-----GGGEEEEE-STT--EEEEE-B--TTS----------